Protein 7KIO (pdb70)

B-factor: mean 38.83, std 15.61, range [11.75, 96.8]

Solvent-accessible surface area: 15015 Å² total; per-residue (Å²): 2,6,69,6,0,28,16,0,2,63,4,0,30,14,0,0,37,0,1,25,8,6,49,77,64,126,43,0,102,134,79,131,33,79,28,3,2,1,2,0,0,16,10,2,0,54,48,39,0,60,121,115,38,98,25,0,9,151,37,11,80,20,75,35,63,50,85,18,79,14,106,132,44,72,152,9,71,1,167,23,12,123,73,53,129,87,0,17,58,23,0,14,114,16,28,95,49,54,111,128,0,0,92,17,1,0,129,14,6,61,101,94,21,187,70,64,31,111,59,0,73,92,34,158,30,123,14,74,57,114,41,0,0,0,7,0,1,0,4,11,24,40,155,10,7,98,124,15,18,34,125,50,107,51,84,144,34,2,39,36,24,0,4,12,0,0,0,1,0,0,0,0,8,22,53,121,74,0,49,3,9,0,0,0,0,0,12,0,0,49,51,44,49,129,169,73,123,167,20,121,29,81,19,13,5,0,0,8,31,155,70,61,75,45,72,12,164,46,75,186,129,15,46,13,0,15,4,74,145,28,162,118,119,28,121,0,6,10,19,0,8,5,1,0,1,0,0,47,33,64,1,36,0,4,29,14,49,104,60,82,5,62,14,29,14,3,0,2,0,0,0,3,0,86,6,36,54,8,0,0,4,24,20,116,101,12,101,121,224,97,71,11,53,0,60,83,29,99,127,85,5,3,110,6,0,2,0,0,8,89,48,92,134,72,8,72,67,34,27,49,124,92,75,137,191

Radius of gyration: 19.43 Å; Cα contacts (8 Å, |Δi|>4): 696; chains: 1; bounding box: 52×54×47 Å

Nearest PDB structures (foldseek):
  7kio-assembly1_A  TM=1.003E+00  e=3.354E-70  Bos taurus
  7kir-assembly1_A  TM=1.002E+00  e=4.993E-63  Bos taurus
  6wry-assembly1_A  TM=9.979E-01  e=4.051E-62  Bos taurus
  6wrr-assembly1_A  TM=9.932E-01  e=1.374E-61  Bos taurus
  6x25-assembly1_A  TM=9.928E-01  e=6.232E-61  Bos taurus

Sequence (325 aa):
MSDILQELLRVSEKAANIARACRQQETLFQLDFKTLAAVLVQEVIKENMENKFPGLGKKIFGEESNELTNDLGEKIIMRLGPTEEETVALLSKVLNGNKLASEALAKVVHQDVFFSDPALDSVEINIPQDILGIWVDPIDSTYQYIKGSADITPNQGIFPSGLQCVTVLIGVYDIQTGVPLMGVINQPFVSQDLHTRRWKGQCYWGLSYLGTNIHSLLPPSVVISTSEKETRIFRAAGAGYKSLCVILGLADIYIFSEDTTFKWDSCAAHAILRAMGGGMVDLKECLERPQLVYHVGNQWANKGGLIAYRSEKQLETFLSRLLQH

Structure (mmCIF, N/CA/C/O backbone):
data_7KIO
#
_entry.id   7KIO
#
_cell.length_a   51.447
_cell.length_b   51.447
_cell.length_c   143.118
_cell.angle_alpha   90.000
_cell.angle_beta   90.000
_cell.angle_gamma   90.000
#
_symmetry.space_group_name_H-M   'P 41'
#
loop_
_entity.id
_entity.type
_entity.pdbx_description
1 polymer 'Inositol polyphosphate 1-phosphatase'
2 non-polymer 'CALCIUM ION'
3 non-polymer 'SULFATE ION'
4 water water
#
loop_
_atom_site.group_PDB
_atom_site.id
_atom_site.type_symbol
_atom_site.label_atom_id
_atom_site.label_alt_id
_atom_site.label_comp_id
_atom_site.label_asym_id
_atom_site.label_entity_id
_atom_site.label_seq_id
_atom_site.pdbx_PDB_ins_code
_atom_site.Cartn_x
_atom_site.Cartn_y
_atom_site.Cartn_z
_atom_site.occupancy
_atom_site.B_iso_or_equiv
_atom_site.auth_seq_id
_atom_site.auth_comp_id
_atom_site.auth_asym_id
_atom_site.auth_atom_id
_atom_site.pdbx_PDB_model_num
ATOM 1 N N . MET A 1 1 ? -23.72228 3.36449 20.98855 1.000 41.50637 1 MET A N 1
ATOM 2 C CA . MET A 1 1 ? -25.02331 2.77336 21.22855 1.000 37.12875 1 MET A CA 1
ATOM 3 C C . MET A 1 1 ? -25.06056 2.04644 22.54953 1.000 33.05952 1 MET A C 1
ATOM 4 O O . MET A 1 1 ? -24.11172 2.12739 23.32588 1.000 33.30294 1 MET A O 1
ATOM 5 N N . SER A 1 2 ? -26.15855 1.32861 22.80034 1.000 36.74737 2 SER A N 1
ATOM 6 C CA . SER A 1 2 ? -26.32195 0.65988 24.08535 1.000 36.58671 2 SER A CA 1
ATOM 7 C C . SER A 1 2 ? -25.25683 -0.40808 24.30580 1.000 36.57301 2 SER A C 1
ATOM 8 O O . SER A 1 2 ? -24.78922 -0.58237 25.43380 1.000 35.79650 2 SER A O 1
ATOM 11 N N . ASP A 1 3 ? -24.83587 -1.10489 23.24397 1.000 31.18971 3 ASP A N 1
ATOM 12 C CA . ASP A 1 3 ? -23.81451 -2.14144 23.38282 1.000 31.68209 3 ASP A CA 1
ATOM 13 C C . ASP A 1 3 ? -22.46212 -1.53286 23.73260 1.000 28.74583 3 ASP A C 1
ATOM 14 O O . ASP A 1 3 ? -21.74374 -2.03236 24.61520 1.000 27.96687 3 ASP A O 1
ATOM 19 N N . ILE A 1 4 ? -22.09315 -0.45816 23.03164 1.000 26.20047 4 ILE A N 1
ATOM 20 C CA . ILE A 1 4 ? -20.87687 0.26420 23.36924 1.000 29.69013 4 ILE A CA 1
ATOM 21 C C . ILE A 1 4 ? -20.93957 0.73692 24.81022 1.000 29.15877 4 ILE A C 1
ATOM 22 O O . ILE A 1 4 ? -19.95625 0.64791 25.54998 1.000 25.97529 4 ILE A O 1
ATOM 27 N N . LEU A 1 5 ? -22.11470 1.19582 25.24037 1.000 23.85676 5 LEU A N 1
ATOM 28 C CA . LEU A 1 5 ? -22.25823 1.74694 26.57905 1.000 30.26307 5 LEU A CA 1
ATOM 29 C C . LEU A 1 5 ? -22.11954 0.66588 27.64514 1.000 29.31674 5 LEU A C 1
ATOM 30 O O . LEU A 1 5 ? -21.50025 0.90110 28.68978 1.000 25.52949 5 LEU A O 1
ATOM 35 N N . GLN A 1 6 ? -22.67724 -0.52491 27.39743 1.000 28.87257 6 GLN A N 1
ATOM 36 C CA . GLN A 1 6 ? -22.50223 -1.63673 28.33098 1.000 33.58256 6 GLN A CA 1
ATOM 37 C C . GLN A 1 6 ? -21.03468 -2.01882 28.45305 1.000 31.49568 6 GLN A C 1
ATOM 38 O O . GLN A 1 6 ? -20.54132 -2.29026 29.55955 1.000 32.21704 6 GLN A O 1
ATOM 44 N N . GLU A 1 7 ? -20.31857 -2.05546 27.32242 1.000 29.79528 7 GLU A N 1
ATOM 45 C CA . GLU A 1 7 ? -18.88538 -2.33312 27.39401 1.000 32.38022 7 GLU A CA 1
ATOM 46 C C . GLU A 1 7 ? -18.14814 -1.23683 28.16165 1.000 30.64512 7 GLU A C 1
ATOM 47 O O . GLU A 1 7 ? -17.22808 -1.52628 28.94020 1.000 28.17462 7 GLU A O 1
ATOM 53 N N . LEU A 1 8 ? -18.53903 0.02720 27.95259 1.000 24.35324 8 LEU A N 1
ATOM 54 C CA . LEU A 1 8 ? -17.93634 1.12786 28.70094 1.000 31.11055 8 LEU A CA 1
ATOM 55 C C . LEU A 1 8 ? -18.16043 0.96406 30.19790 1.000 25.79451 8 LEU A C 1
ATOM 56 O O . LEU A 1 8 ? -17.25460 1.22345 30.99448 1.000 25.14604 8 LEU A O 1
ATOM 61 N N . LEU A 1 9 ? -19.35802 0.52537 30.59559 1.000 21.79834 9 LEU A N 1
ATOM 62 C CA . LEU A 1 9 ? -19.63385 0.28208 32.00797 1.000 27.20258 9 LEU A CA 1
ATOM 63 C C . LEU A 1 9 ? -18.70180 -0.78566 32.57123 1.000 28.48089 9 LEU A C 1
ATOM 64 O O . LEU A 1 9 ? -18.07801 -0.59222 33.62718 1.000 22.99187 9 LEU A O 1
ATOM 69 N N . ARG A 1 10 ? -18.58931 -1.91920 31.86486 1.000 28.01616 10 ARG A N 1
ATOM 70 C CA . ARG A 1 10 ? -17.73537 -3.01255 32.33242 1.000 32.66007 10 ARG A CA 1
ATOM 71 C C . ARG A 1 10 ? -16.28116 -2.56737 32.47001 1.000 24.60284 10 ARG A C 1
ATOM 72 O O . ARG A 1 10 ? -15.62184 -2.83820 33.48173 1.000 28.57306 10 ARG A O 1
ATOM 80 N N . VAL A 1 11 ? -15.76168 -1.86075 31.46935 1.000 19.59099 11 VAL A N 1
ATOM 81 C CA . VAL A 1 11 ? -14.36071 -1.46691 31.55634 1.000 25.20222 11 VAL A CA 1
ATOM 82 C C . VAL A 1 11 ? -14.15655 -0.31543 32.54698 1.000 27.59230 11 VAL A C 1
ATOM 83 O O . VAL A 1 11 ? -13.05435 -0.16213 33.09541 1.000 22.83886 11 VAL A O 1
ATOM 87 N N . SER A 1 12 ? -15.19577 0.48246 32.83426 1.000 24.04219 12 SER A N 1
ATOM 88 C CA . SER A 1 12 ? -15.09378 1.42988 33.94022 1.000 23.05531 12 SER A CA 1
ATOM 89 C C . SER A 1 12 ? -14.94863 0.68764 35.25869 1.000 25.97716 12 SER A C 1
ATOM 90 O O . SER A 1 12 ? -14.20020 1.11622 36.14880 1.000 21.29986 12 SER A O 1
ATOM 93 N N . GLU A 1 13 ? -15.63486 -0.45123 35.39216 1.000 27.96931 13 GLU A N 1
ATOM 94 C CA . GLU A 1 13 ? -15.46216 -1.23459 36.61487 1.000 28.49093 13 GLU A CA 1
ATOM 95 C C . GLU A 1 13 ? -14.07898 -1.88011 36.66584 1.000 27.90833 13 GLU A C 1
ATOM 96 O O . GLU A 1 13 ? -13.49561 -2.02807 37.74536 1.000 29.62454 13 GLU A O 1
ATOM 102 N N . LYS A 1 14 ? -13.53366 -2.25348 35.51235 1.000 29.09343 14 LYS A N 1
ATOM 103 C CA . LYS A 1 14 ? -12.15445 -2.73778 35.47830 1.000 32.19574 14 LYS A CA 1
ATOM 104 C C . LYS A 1 14 ? -11.17203 -1.65728 35.93830 1.000 30.48398 14 LYS A C 1
ATOM 105 O O . LYS A 1 14 ? -10.25593 -1.92489 36.73622 1.000 28.70873 14 LYS A O 1
ATOM 111 N N . ALA A 1 15 ? -11.34880 -0.42976 35.43888 1.000 28.28981 15 ALA A N 1
ATOM 112 C CA . ALA A 1 15 ? -10.53559 0.69812 35.89244 1.000 25.54487 15 ALA A CA 1
ATOM 113 C C . ALA A 1 15 ? -10.69543 0.93677 37.39024 1.000 24.83540 15 ALA A C 1
ATOM 114 O O . ALA A 1 15 ? -9.71757 1.24661 38.08675 1.000 27.50107 15 ALA A O 1
ATOM 116 N N . ALA A 1 16 ? -11.92760 0.82180 37.90031 1.000 21.11426 16 ALA A N 1
ATOM 117 C CA . ALA A 1 16 ? -12.14825 0.94413 39.33775 1.000 25.66836 16 ALA A CA 1
ATOM 118 C C . ALA A 1 16 ? -11.39361 -0.13619 40.10947 1.000 27.70635 16 ALA A C 1
ATOM 119 O O . ALA A 1 16 ? -10.84757 0.13020 41.18789 1.000 26.06624 16 ALA A O 1
ATOM 121 N N . ASN A 1 17 ? -11.35532 -1.36314 39.57485 1.000 24.77519 17 ASN A N 1
ATOM 122 C CA . ASN A 1 17 ? -10.61619 -2.43827 40.23745 1.000 25.59707 17 ASN A CA 1
ATOM 123 C C . ASN A 1 17 ? -9.12776 -2.13784 40.27882 1.000 32.16682 17 ASN A C 1
ATOM 124 O O . ASN A 1 17 ? -8.46219 -2.40853 41.28242 1.000 29.69962 17 ASN A O 1
ATOM 129 N N . ILE A 1 18 ? -8.58209 -1.59557 39.18843 1.000 30.98363 18 ILE A N 1
ATOM 130 C CA . ILE A 1 18 ? -7.16523 -1.22770 39.18592 1.000 29.17560 18 ILE A CA 1
ATOM 131 C C . ILE A 1 18 ? -6.89383 -0.15143 40.23554 1.000 31.88030 18 ILE A C 1
ATOM 132 O O . ILE A 1 18 ? -5.93188 -0.23601 41.02191 1.000 34.85046 18 ILE A O 1
ATOM 137 N N . ALA A 1 19 ? -7.74819 0.87478 40.26793 1.000 25.65514 19 ALA A N 1
ATOM 138 C CA . ALA A 1 19 ? -7.55526 1.96818 41.21370 1.000 28.20356 19 ALA A CA 1
ATOM 139 C C . ALA A 1 19 ? -7.66124 1.48626 42.66113 1.000 34.09741 19 ALA A C 1
ATOM 140 O O . ALA A 1 19 ? -6.91904 1.95366 43.53313 1.000 33.01289 19 ALA A O 1
ATOM 142 N N . ARG A 1 20 ? -8.57220 0.54575 42.93624 1.000 32.09605 20 ARG A N 1
ATOM 143 C CA . ARG A 1 20 ? -8.68162 -0.00659 44.28510 1.000 31.79639 20 ARG A CA 1
ATOM 144 C C . ARG A 1 20 ? -7.48407 -0.88957 44.61793 1.000 35.80572 20 ARG A C 1
ATOM 145 O O . ARG A 1 20 ? -6.97881 -0.86136 45.74929 1.000 36.05922 20 ARG A O 1
ATOM 153 N N . ALA A 1 21 ? -7.01491 -1.67324 43.63759 1.000 34.65070 21 ALA A N 1
ATOM 154 C CA . ALA A 1 21 ? -5.90142 -2.58864 43.85874 1.000 40.22777 21 ALA A CA 1
ATOM 155 C C . ALA A 1 21 ? -4.64219 -1.83979 44.25016 1.000 39.37247 21 ALA A C 1
ATOM 156 O O . ALA A 1 21 ? -3.92502 -2.25384 45.16856 1.000 42.92786 21 ALA A O 1
ATOM 158 N N . CYS A 1 22 ? -4.36517 -0.72406 43.57636 1.000 36.23429 22 CYS A N 1
ATOM 159 C CA . CYS A 1 22 ? -3.17008 0.04499 43.91258 1.000 36.52020 22 CYS A CA 1
ATOM 160 C C . CYS A 1 22 ? -3.21224 0.65013 45.31326 1.000 47.64202 22 CYS A C 1
ATOM 161 O O . CYS A 1 22 ? -2.18191 1.14817 45.78084 1.000 53.79762 22 CYS A O 1
ATOM 164 N N . ARG A 1 23 ? -4.35830 0.61973 45.99909 1.000 43.94695 23 ARG A N 1
ATOM 165 C CA . ARG A 1 23 ? -4.43991 1.14101 47.35658 1.000 47.17684 23 ARG A CA 1
ATOM 166 C C . ARG A 1 23 ? -4.69158 0.08011 48.41710 1.000 51.68485 23 ARG A C 1
ATOM 167 O O . ARG A 1 23 ? -4.47213 0.35692 49.60074 1.000 57.04514 23 ARG A O 1
ATOM 175 N N . GLN A 1 24 ? -5.15342 -1.11275 48.03627 1.000 54.06207 24 GLN A N 1
ATOM 176 C CA . GLN A 1 24 ? -5.46041 -2.15389 49.00899 1.000 52.55440 24 GLN A CA 1
ATOM 177 C C . GLN A 1 24 ? -4.46762 -3.30758 49.01496 1.000 57.62903 24 GLN A C 1
ATOM 178 O O . GLN A 1 24 ? -4.52400 -4.14365 49.92530 1.000 53.87479 24 GLN A O 1
ATOM 184 N N . GLN A 1 25 ? -3.57572 -3.38962 48.03455 1.000 57.06625 25 GLN A N 1
ATOM 185 C CA . GLN A 1 25 ? -2.53068 -4.40379 48.02505 1.000 59.38447 25 GLN A CA 1
ATOM 186 C C . GLN A 1 25 ? -1.24329 -3.79364 48.55985 1.000 60.94241 25 GLN A C 1
ATOM 187 O O . GLN A 1 25 ? -0.81105 -2.73760 48.08207 1.000 54.98158 25 GLN A O 1
ATOM 193 N N . GLU A 1 26 ? -0.63909 -4.47235 49.54450 1.000 66.33585 26 GLU A N 1
ATOM 194 C CA . GLU A 1 26 ? 0.51425 -3.93815 50.26864 1.000 63.68306 26 GLU A CA 1
ATOM 195 C C . GLU A 1 26 ? 1.64101 -3.53229 49.32404 1.000 57.96980 26 GLU A C 1
ATOM 196 O O . GLU A 1 26 ? 2.15474 -2.40985 49.39851 1.000 56.12720 26 GLU A O 1
ATOM 202 N N . THR A 1 27 ? 2.01987 -4.43046 48.41094 1.000 60.21233 27 THR A N 1
ATOM 203 C CA . THR A 1 27 ? 3.14886 -4.16588 47.52136 1.000 59.96457 27 THR A CA 1
ATOM 204 C C . THR A 1 27 ? 2.89309 -2.94336 46.63995 1.000 60.06487 27 THR A C 1
ATOM 205 O O . THR A 1 27 ? 3.76538 -2.07677 46.49566 1.000 56.46507 27 THR A O 1
ATOM 209 N N . LEU A 1 28 ? 1.68914 -2.84083 46.06241 1.000 53.31949 28 LEU A N 1
ATOM 210 C CA . LEU A 1 28 ? 1.35300 -1.66333 45.26396 1.000 56.55808 28 LEU A CA 1
ATOM 211 C C . LEU A 1 28 ? 1.14106 -0.43473 46.13482 1.000 54.12074 28 LEU A C 1
ATOM 212 O O . LEU A 1 28 ? 1.46100 0.68302 45.71296 1.000 54.07827 28 LEU A O 1
ATOM 217 N N . PHE A 1 29 ? 0.58928 -0.61979 47.33820 1.000 47.91101 29 PHE A N 1
ATOM 218 C CA . PHE A 1 29 ? 0.36240 0.50554 48.23697 1.000 53.35088 29 PHE A CA 1
ATOM 219 C C . PHE A 1 29 ? 1.67029 1.14972 48.68502 1.000 57.40274 29 PHE A C 1
ATOM 220 O O . PHE A 1 29 ? 1.68645 2.34174 49.01138 1.000 56.47624 29 PHE A O 1
ATOM 228 N N . GLN A 1 30 ? 2.77027 0.38839 48.71225 1.000 56.94002 30 GLN A N 1
ATOM 229 C CA . GLN A 1 30 ? 4.06581 0.98539 49.03798 1.000 60.01709 30 GLN A CA 1
ATOM 230 C C . GLN A 1 30 ? 4.47889 2.01663 47.99184 1.000 63.40515 30 GLN A C 1
ATOM 231 O O . GLN A 1 30 ? 4.91704 3.12253 48.33319 1.000 67.90758 30 GLN A O 1
ATOM 237 N N . LEU A 1 31 ? 4.35022 1.66654 46.71218 1.000 56.89119 31 LEU A N 1
ATOM 238 C CA . LEU A 1 31 ? 4.79612 2.51058 45.60419 1.000 57.14245 31 LEU A CA 1
ATOM 239 C C . LEU A 1 31 ? 4.07134 3.85710 45.54945 1.000 53.92193 31 LEU A C 1
ATOM 240 O O . LEU A 1 31 ? 2.91370 3.96812 45.95438 1.000 59.75104 31 LEU A O 1
ATOM 245 N N . ASP A 1 48 ? 7.32158 7.66025 39.07133 1.000 45.73089 48 ASP A N 1
ATOM 246 C CA . ASP A 1 48 ? 6.08686 8.35925 39.41920 1.000 50.89950 48 ASP A CA 1
ATOM 247 C C . ASP A 1 48 ? 4.88837 7.42127 39.32452 1.000 48.77271 48 ASP A C 1
ATOM 248 O O . ASP A 1 48 ? 4.45748 7.06180 38.23022 1.000 52.16564 48 ASP A O 1
ATOM 253 N N . PHE A 1 49 ? 4.33820 7.04041 40.47838 1.000 48.27347 49 PHE A N 1
ATOM 254 C CA . PHE A 1 49 ? 3.34546 5.97428 40.49951 1.000 46.57496 49 PHE A CA 1
ATOM 255 C C . PHE A 1 49 ? 1.94949 6.44397 40.11062 1.000 49.35684 49 PHE A C 1
ATOM 256 O O . PHE A 1 49 ? 1.19438 5.66732 39.50777 1.000 45.50257 49 PHE A O 1
ATOM 264 N N . LYS A 1 50 ? 1.57352 7.68227 40.45484 1.000 47.69309 50 LYS A N 1
ATOM 265 C CA . LYS A 1 50 ? 0.25797 8.17115 40.05218 1.000 43.77491 50 LYS A CA 1
ATOM 266 C C . LYS A 1 50 ? 0.15778 8.25524 38.53200 1.000 43.31127 50 LYS A C 1
ATOM 267 O O . LYS A 1 50 ? -0.86173 7.87158 37.94257 1.000 40.50065 50 LYS A O 1
ATOM 273 N N . THR A 1 51 ? 1.22997 8.70212 37.87622 1.000 47.24639 51 THR A N 1
ATOM 274 C CA . THR A 1 51 ? 1.22194 8.80156 36.42419 1.000 42.36755 51 THR A CA 1
ATOM 275 C C . THR A 1 51 ? 1.18266 7.42174 35.79393 1.000 41.73958 51 THR A C 1
ATOM 276 O O . THR A 1 51 ? 0.47728 7.20935 34.80060 1.000 38.29308 51 THR A O 1
ATOM 280 N N . LEU A 1 52 ? 1.90550 6.46301 36.38016 1.000 41.30141 52 LEU A N 1
ATOM 281 C CA . LEU A 1 52 ? 1.85307 5.09546 35.87871 1.000 40.89916 52 LEU A CA 1
ATOM 282 C C . LEU A 1 52 ? 0.43957 4.53697 35.97573 1.000 38.93244 52 LEU A C 1
ATOM 283 O O . LEU A 1 52 ? -0.07518 3.96767 35.00914 1.000 35.94940 52 LEU A O 1
ATOM 288 N N . ALA A 1 53 ? -0.20903 4.70608 37.13472 1.000 36.73297 53 ALA A N 1
ATOM 289 C CA . ALA A 1 53 ? -1.55502 4.16700 37.31740 1.000 34.43921 53 ALA A CA 1
ATOM 290 C C . ALA A 1 53 ? -2.55067 4.81742 36.36195 1.000 35.46100 53 ALA A C 1
ATOM 291 O O . ALA A 1 53 ? -3.42347 4.13937 35.80438 1.000 28.66070 53 ALA A O 1
ATOM 293 N N . ALA A 1 54 ? -2.42928 6.13105 36.15332 1.000 34.91451 54 ALA A N 1
ATOM 294 C CA . ALA A 1 54 ? -3.34606 6.82698 35.25829 1.000 27.96919 54 ALA A CA 1
ATOM 295 C C . ALA A 1 54 ? -3.15049 6.37848 33.80957 1.000 32.09417 54 ALA A C 1
ATOM 296 O O . ALA A 1 54 ? -4.12419 6.04379 33.11388 1.000 27.54780 54 ALA A O 1
ATOM 298 N N . VAL A 1 55 ? -1.89594 6.37745 33.33483 1.000 30.44631 55 VAL A N 1
ATOM 299 C CA . VAL A 1 55 ? -1.59494 5.91871 31.97931 1.000 29.36412 55 VAL A CA 1
ATOM 300 C C . VAL A 1 55 ? -2.05673 4.48018 31.79248 1.000 29.07142 55 VAL A C 1
ATOM 301 O O . VAL A 1 55 ? -2.61167 4.11644 30.74529 1.000 30.18555 55 VAL A O 1
ATOM 305 N N . LEU A 1 56 ? -1.86289 3.65052 32.81868 1.000 28.44728 56 LEU A N 1
ATOM 306 C CA . LEU A 1 56 ? -2.26405 2.25240 32.75591 1.000 31.74091 56 LEU A CA 1
ATOM 307 C C . LEU A 1 56 ? -3.76572 2.12617 32.57992 1.000 28.64088 56 LEU A C 1
ATOM 308 O O . LEU A 1 56 ? -4.23248 1.41414 31.68620 1.000 27.63900 56 LEU A O 1
ATOM 313 N N . VAL A 1 57 ? -4.53474 2.81811 33.43272 1.000 32.20773 57 VAL A N 1
ATOM 314 C CA . VAL A 1 57 ? -5.99782 2.75102 33.38909 1.000 30.18133 57 VAL A CA 1
ATOM 315 C C . VAL A 1 57 ? -6.51713 3.21460 32.03209 1.000 26.00667 57 VAL A C 1
ATOM 316 O O . VAL A 1 57 ? -7.39847 2.57924 31.42822 1.000 26.88451 57 VAL A O 1
ATOM 320 N N . GLN A 1 58 ? -5.97508 4.33219 31.53294 1.000 23.36398 58 GLN A N 1
ATOM 321 C CA . GLN A 1 58 ? -6.43022 4.85857 30.25048 1.000 25.67832 58 GLN A CA 1
ATOM 322 C C . GLN A 1 58 ? -6.13970 3.88062 29.12296 1.000 26.68407 58 GLN A C 1
ATOM 323 O O . GLN A 1 58 ? -7.01201 3.61333 28.28331 1.000 25.38918 58 GLN A O 1
ATOM 329 N N . GLU A 1 59 ? -4.92863 3.31019 29.10498 1.000 28.28962 59 GLU A N 1
ATOM 330 C CA . GLU A 1 59 ? -4.58607 2.33717 28.07161 1.000 31.69863 59 GLU A CA 1
ATOM 331 C C . GLU A 1 59 ? -5.42969 1.06814 28.18078 1.000 29.19349 59 GLU A C 1
ATOM 332 O O . GLU A 1 59 ? -5.76755 0.45804 27.15925 1.000 28.86830 59 GLU A O 1
ATOM 338 N N . VAL A 1 60 ? -5.78614 0.65855 29.39625 1.000 23.47896 60 VAL A N 1
ATOM 339 C CA . VAL A 1 60 ? -6.65907 -0.50566 29.55615 1.000 30.65026 60 VAL A CA 1
ATOM 340 C C . VAL A 1 60 ? -8.01670 -0.23724 28.91354 1.000 31.31899 60 VAL A C 1
ATOM 341 O O . VAL A 1 60 ? -8.56048 -1.08018 28.18522 1.000 30.56653 60 VAL A O 1
ATOM 345 N N . ILE A 1 61 ? -8.57545 0.95245 29.16036 1.000 30.87987 61 ILE A N 1
ATOM 346 C CA . ILE A 1 61 ? -9.86232 1.30389 28.55428 1.000 30.32387 61 ILE A CA 1
ATOM 347 C C . ILE A 1 61 ? -9.75327 1.29113 27.03306 1.000 31.09217 61 ILE A C 1
ATOM 348 O O . ILE A 1 61 ? -10.58697 0.69663 26.33140 1.000 28.95955 61 ILE A O 1
ATOM 353 N N . LYS A 1 62 ? -8.70180 1.92387 26.50616 1.000 27.71361 62 LYS A N 1
ATOM 354 C CA . LYS A 1 62 ? -8.55087 2.03049 25.05929 1.000 32.55941 62 LYS A CA 1
ATOM 355 C C . LYS A 1 62 ? -8.42553 0.65732 24.40859 1.000 36.01173 62 LYS A C 1
ATOM 356 O O . LYS A 1 62 ? -9.08557 0.36980 23.39895 1.000 29.05818 62 LYS A O 1
ATOM 362 N N . GLU A 1 63 ? -7.58219 -0.20812 24.97715 1.000 32.69926 63 GLU A N 1
ATOM 363 C CA . GLU A 1 63 ? -7.34939 -1.50935 24.36508 1.000 30.08510 63 GLU A CA 1
ATOM 364 C C . GLU A 1 63 ? -8.57784 -2.40169 24.47360 1.000 31.64395 63 GLU A C 1
ATOM 365 O O . GLU A 1 63 ? -8.91461 -3.10812 23.51765 1.000 34.71591 63 GLU A O 1
ATOM 371 N N . ASN A 1 64 ? -9.27166 -2.38121 25.61722 1.000 31.88555 64 ASN A N 1
ATOM 372 C CA . ASN A 1 64 ? -10.48843 -3.17946 25.73270 1.000 36.71050 64 ASN A CA 1
ATOM 373 C C . ASN A 1 64 ? -11.53087 -2.74154 24.71219 1.000 36.36052 64 ASN A C 1
ATOM 374 O O . ASN A 1 64 ? -12.17640 -3.58490 24.07216 1.000 33.62861 64 ASN A O 1
ATOM 379 N N . MET A 1 65 ? -11.68716 -1.42444 24.51917 1.000 34.80788 65 MET A N 1
ATOM 380 C CA . MET A 1 65 ? -12.70527 -0.95257 23.58567 1.000 36.15584 65 MET A CA 1
ATOM 381 C C . MET A 1 65 ? -12.32519 -1.26307 22.13806 1.000 38.99486 65 MET A C 1
ATOM 382 O O . MET A 1 65 ? -13.18305 -1.66858 21.34609 1.000 38.33164 65 MET A O 1
ATOM 387 N N . GLU A 1 66 ? -11.04699 -1.09267 21.77327 1.000 39.29791 66 GLU A N 1
ATOM 388 C CA . GLU A 1 66 ? -10.60877 -1.45550 20.42458 1.000 36.72119 66 GLU A CA 1
ATOM 389 C C . GLU A 1 66 ? -10.76984 -2.94884 20.17483 1.000 38.29200 66 GLU A C 1
ATOM 390 O O . GLU A 1 66 ? -11.16644 -3.36213 19.07844 1.000 41.52442 66 GLU A O 1
ATOM 396 N N . ASN A 1 67 ? -10.48529 -3.77628 21.18176 1.000 36.33989 67 ASN A N 1
ATOM 397 C CA . ASN A 1 67 ? -10.63594 -5.21280 20.99756 1.000 37.85925 67 ASN A CA 1
ATOM 398 C C . ASN A 1 67 ? -12.09898 -5.62051 20.87232 1.000 42.87198 67 ASN A C 1
ATOM 399 O O . ASN A 1 67 ? -12.40993 -6.58764 20.16584 1.000 46.42223 67 ASN A O 1
ATOM 404 N N . LYS A 1 68 ? -13.01311 -4.91247 21.53578 1.000 38.90696 68 LYS A N 1
ATOM 405 C CA . LYS A 1 68 ? -14.41666 -5.28901 21.40282 1.000 37.62578 68 LYS A CA 1
ATOM 406 C C . LYS A 1 68 ? -15.08586 -4.66046 20.18506 1.000 40.17959 68 LYS A C 1
ATOM 407 O O . LYS A 1 68 ? -15.96893 -5.28025 19.58219 1.000 38.85087 68 LYS A O 1
ATOM 413 N N . PHE A 1 69 ? -14.67434 -3.45642 19.79399 1.000 41.73901 69 PHE A N 1
ATOM 414 C CA . PHE A 1 69 ? -15.25858 -2.74026 18.66196 1.000 34.70422 69 PHE A CA 1
ATOM 415 C C . PHE A 1 69 ? -14.11613 -2.23925 17.79359 1.000 38.66077 69 PHE A C 1
ATOM 416 O O . PHE A 1 69 ? -13.67200 -1.09352 17.94039 1.000 39.84978 69 PHE A O 1
ATOM 424 N N . PRO A 1 70 ? -13.62192 -3.06546 16.87216 1.000 42.15300 70 PRO A N 1
ATOM 425 C CA . PRO A 1 70 ? -12.44546 -2.67764 16.08190 1.000 36.69947 70 PRO A CA 1
ATOM 426 C C . PRO A 1 70 ? -12.65353 -1.35699 15.35207 1.000 40.60969 70 PRO A C 1
ATOM 427 O O . PRO A 1 70 ? -13.74928 -1.05352 14.87500 1.000 39.26892 70 PRO A O 1
ATOM 431 N N . GLY A 1 71 ? -11.58387 -0.55971 15.28994 1.000 35.63782 71 GLY A N 1
ATOM 432 C CA . GLY A 1 71 ? -11.64620 0.77888 14.74765 1.000 38.35810 71 GLY A CA 1
ATOM 433 C C . GLY A 1 71 ? -11.98531 1.85856 15.75661 1.000 42.73791 71 GLY A C 1
ATOM 434 O O . GLY A 1 71 ? -11.85398 3.04800 15.43764 1.000 43.19323 71 GLY A O 1
ATOM 435 N N . LEU A 1 72 ? -12.41561 1.48331 16.96208 1.000 39.16425 72 LEU A N 1
ATOM 436 C CA . LEU A 1 72 ? -12.77422 2.46110 17.98360 1.000 39.68393 72 LEU A CA 1
ATOM 437 C C . LEU A 1 72 ? -11.55394 3.00873 18.71203 1.000 39.86899 72 LEU A C 1
ATOM 438 O O . LEU A 1 72 ? -11.58199 4.15704 19.17285 1.000 37.15674 72 LEU A O 1
ATOM 443 N N . GLY A 1 73 ? -10.48233 2.21047 18.81545 1.000 43.04172 73 GLY A N 1
ATOM 444 C CA . GLY A 1 73 ? -9.31479 2.61893 19.58259 1.000 35.60672 73 GLY A CA 1
ATOM 445 C C . GLY A 1 73 ? -8.68696 3.90998 19.09865 1.000 40.57916 73 GLY A C 1
ATOM 446 O O . GLY A 1 73 ? -8.12247 4.66669 19.89471 1.000 41.70358 73 GLY A O 1
ATOM 447 N N . LYS A 1 74 ? -8.78310 4.19029 17.79869 1.000 37.59303 74 LYS A N 1
ATOM 448 C CA . LYS A 1 74 ? -8.22104 5.42829 17.27443 1.000 40.23590 74 LYS A CA 1
ATOM 449 C C . LYS A 1 74 ? -9.06292 6.64432 17.64190 1.000 35.18463 74 LYS A C 1
ATOM 450 O O . LYS A 1 74 ? -8.57812 7.77566 17.54208 1.000 34.20574 74 LYS A O 1
ATOM 456 N N . LYS A 1 75 ? -10.30554 6.44182 18.06685 1.000 35.38695 75 LYS A N 1
ATOM 457 C CA . LYS A 1 75 ? -11.18435 7.53764 18.44943 1.000 38.61164 75 LYS A CA 1
ATOM 458 C C . LYS A 1 75 ? -11.22458 7.76832 19.95981 1.000 30.25104 75 LYS A C 1
ATOM 459 O O . LYS A 1 75 ? -12.06678 8.53468 20.43604 1.000 25.37421 75 LYS A O 1
ATOM 465 N N . ILE A 1 76 ? -10.34107 7.13571 20.72266 1.000 32.33437 76 ILE A N 1
ATOM 466 C CA . ILE A 1 76 ? -10.34664 7.25799 22.17643 1.000 30.70174 76 ILE A CA 1
ATOM 467 C C . ILE A 1 76 ? -9.22883 8.21002 22.57957 1.000 27.70657 76 ILE A C 1
ATOM 468 O O . ILE A 1 76 ? -8.04368 7.86751 22.50270 1.000 28.27760 76 ILE A O 1
ATOM 473 N N . PHE A 1 77 ? -9.61490 9.40480 23.01626 1.000 26.12499 77 PHE A N 1
ATOM 474 C CA . PHE A 1 77 ? -8.70638 10.45662 23.44902 1.000 30.79574 77 PHE A CA 1
ATOM 475 C C . PHE A 1 77 ? -8.72639 10.55113 24.96676 1.000 29.60712 77 PHE A C 1
ATOM 476 O O . PHE A 1 77 ? -9.68351 10.12362 25.62222 1.000 25.89130 77 PHE A O 1
ATOM 484 N N . GLY A 1 78 ? -7.66851 11.13547 25.52953 1.000 30.63389 78 GLY A N 1
ATOM 485 C CA . GLY A 1 78 ? -7.59265 11.14622 26.97981 1.000 31.12364 78 GLY A CA 1
ATOM 486 C C . GLY A 1 78 ? -6.65314 12.19230 27.52998 1.000 33.91065 78 GLY A C 1
ATOM 487 O O . GLY A 1 78 ? -5.90322 12.84514 26.79963 1.000 34.37179 78 GLY A O 1
ATOM 488 N N . GLU A 1 79 ? -6.70504 12.32704 28.86039 1.000 32.08071 79 GLU A N 1
ATOM 489 C CA . GLU A 1 79 ? -5.83543 13.26856 29.55674 1.000 32.93267 79 GLU A CA 1
ATOM 490 C C . GLU A 1 79 ? -4.37191 12.84750 29.47526 1.000 31.73761 79 GLU A C 1
ATOM 491 O O . GLU A 1 79 ? -3.48191 13.69873 29.36546 1.000 31.43768 79 GLU A O 1
ATOM 497 N N . GLU A 1 80 ? -4.10269 11.54745 29.52714 1.000 30.57473 80 GLU A N 1
ATOM 498 C CA . GLU A 1 80 ? -2.74532 11.03158 29.61317 1.000 30.72297 80 GLU A CA 1
ATOM 499 C C . GLU A 1 80 ? -2.22588 10.60530 28.25010 1.000 33.09058 80 GLU A C 1
ATOM 500 O O . GLU A 1 80 ? -2.98507 10.24637 27.34676 1.000 36.73792 80 GLU A O 1
ATOM 506 N N . SER A 1 81 ? -0.90357 10.62541 28.12793 1.000 35.62787 81 SER A N 1
ATOM 507 C CA . SER A 1 81 ? -0.21088 10.05123 26.98744 1.000 37.41038 81 SER A CA 1
ATOM 508 C C . SER A 1 81 ? -0.16006 8.53308 27.12596 1.000 35.64062 81 SER A C 1
ATOM 509 O O . SER A 1 81 ? -0.57433 7.96231 28.13740 1.000 38.57791 81 SER A O 1
ATOM 512 N N . ASN A 1 82 ? 0.36528 7.86481 26.09969 1.000 35.28007 82 ASN A N 1
ATOM 513 C CA . ASN A 1 82 ? 0.65470 6.44097 26.18354 1.000 37.31375 82 ASN A CA 1
ATOM 514 C C . ASN A 1 82 ? 2.13940 6.15430 26.38456 1.000 37.54537 82 ASN A C 1
ATOM 515 O O . ASN A 1 82 ? 2.53753 4.98461 26.38819 1.000 37.27938 82 ASN A O 1
ATOM 520 N N . GLU A 1 83 ? 2.96331 7.18640 26.54795 1.000 44.16413 83 GLU A N 1
ATOM 521 C CA . GLU A 1 83 ? 4.38319 7.03558 26.82689 1.000 39.23478 83 GLU A CA 1
ATOM 522 C C . GLU A 1 83 ? 4.65791 7.37163 28.28464 1.000 46.59184 83 GLU A C 1
ATOM 523 O O . GLU A 1 83 ? 3.97448 8.20187 28.89110 1.000 50.84910 83 GLU A O 1
ATOM 529 N N . LEU A 1 84 ? 5.66380 6.70621 28.84048 1.000 49.43172 84 LEU A N 1
ATOM 530 C C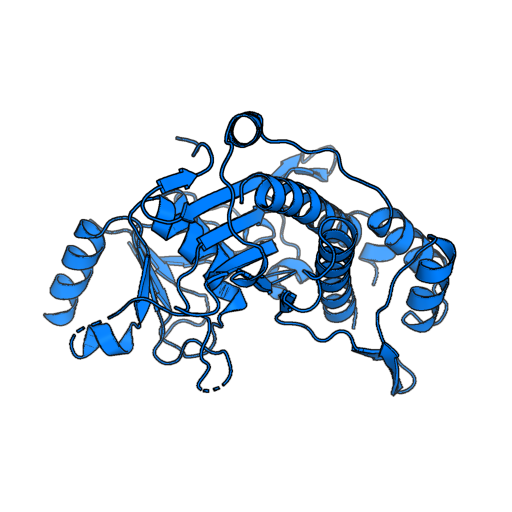A . LEU A 1 84 ? 6.15599 6.98570 30.17814 1.000 44.87544 84 LEU A CA 1
ATOM 531 C C . LEU A 1 84 ? 7.66820 7.14471 30.11784 1.000 49.78230 84 LEU A C 1
ATOM 532 O O . LEU A 1 84 ? 8.32544 6.66361 29.19499 1.000 44.85865 84 LEU A O 1
ATOM 537 N N . THR A 1 85 ? 8.22120 7.82967 31.10909 1.000 46.15068 85 THR A N 1
ATOM 538 C CA . THR A 1 85 ? 9.66345 7.94124 31.26811 1.000 41.13514 85 THR A CA 1
ATOM 539 C C . THR A 1 85 ? 10.04004 7.22618 32.55447 1.000 34.65835 85 THR A C 1
ATOM 540 O O . THR A 1 85 ? 9.57895 7.61222 33.63065 1.000 40.76568 85 THR A O 1
ATOM 544 N N . ASN A 1 86 ? 10.85202 6.17664 32.44724 1.000 35.64985 86 ASN A N 1
ATOM 545 C CA . ASN A 1 86 ? 11.25532 5.43412 33.63668 1.000 43.62207 86 ASN A CA 1
ATOM 546 C C . ASN A 1 86 ? 12.38592 6.17846 34.35438 1.000 36.20970 86 ASN A C 1
ATOM 547 O O . ASN A 1 86 ? 12.70157 7.33185 34.04505 1.000 34.29788 86 ASN A O 1
ATOM 552 N N . ASP A 1 87 ? 13.00932 5.51527 35.33113 1.000 39.03130 87 ASP A N 1
ATOM 553 C CA . ASP A 1 87 ? 14.06337 6.15899 36.11123 1.000 43.80248 87 ASP A CA 1
ATOM 554 C C . ASP A 1 87 ? 15.29923 6.45379 35.27197 1.000 43.78846 87 ASP A C 1
ATOM 555 O O . ASP A 1 87 ? 15.99297 7.44535 35.52419 1.000 41.59111 87 ASP A O 1
ATOM 560 N N . LEU A 1 88 ? 15.59541 5.60760 34.28417 1.000 40.55303 88 LEU A N 1
ATOM 561 C CA . LEU A 1 88 ? 16.78311 5.78159 33.46376 1.000 34.04964 88 LEU A CA 1
ATOM 562 C C . LEU A 1 88 ? 16.60967 6.83780 32.38735 1.000 34.48735 88 LEU A C 1
ATOM 563 O O . LEU A 1 88 ? 17.59119 7.17395 31.71897 1.000 31.95800 88 LEU A O 1
ATOM 568 N N . GLY A 1 89 ? 15.40182 7.36776 32.20382 1.000 34.80939 89 GLY A N 1
ATOM 569 C CA . GLY A 1 89 ? 15.13003 8.27481 31.11045 1.000 32.97962 89 GLY A CA 1
ATOM 570 C C . GLY A 1 89 ? 14.63460 7.61905 29.83585 1.000 33.62313 89 GLY A C 1
ATOM 571 O O . GLY A 1 89 ? 14.40830 8.32790 28.84339 1.000 34.21688 89 GLY A O 1
ATOM 572 N N . GLU A 1 90 ? 14.47068 6.29552 29.81827 1.000 33.05388 90 GLU A N 1
ATOM 573 C CA . GLU A 1 90 ? 13.92881 5.63276 28.63790 1.000 37.13943 90 GLU A CA 1
ATOM 574 C C . GLU A 1 90 ? 12.45294 5.96692 28.49649 1.000 42.22185 90 GLU A C 1
ATOM 575 O O . GLU A 1 90 ? 11.70309 5.92764 29.47599 1.000 42.98113 90 GLU A O 1
ATOM 581 N N . LYS A 1 91 ? 12.03009 6.29466 27.28024 1.000 45.27140 91 LYS A N 1
ATOM 582 C CA . LYS A 1 91 ? 10.61547 6.48951 27.00269 1.000 44.95042 91 LYS A CA 1
ATOM 583 C C . LYS A 1 91 ? 10.02499 5.15813 26.55663 1.000 45.81816 91 LYS A C 1
ATOM 584 O O . LYS A 1 91 ? 10.52489 4.52960 25.61846 1.000 46.09592 91 LYS A O 1
ATOM 590 N N . ILE A 1 92 ? 8.98375 4.72282 27.25857 1.000 48.42221 92 ILE A N 1
ATOM 591 C CA . ILE A 1 92 ? 8.36680 3.41372 27.09003 1.000 46.69809 92 ILE A CA 1
ATOM 592 C C . ILE A 1 92 ? 6.95384 3.63281 26.57678 1.000 45.14329 92 ILE A C 1
ATOM 593 O O . ILE A 1 92 ? 6.16313 4.34202 27.21533 1.000 43.57808 92 ILE A O 1
ATOM 598 N N . ILE A 1 93 ? 6.63965 3.03190 25.42941 1.000 44.09044 93 ILE A N 1
ATOM 599 C CA . ILE A 1 93 ? 5.27238 3.02219 24.92182 1.000 42.67990 93 ILE A CA 1
ATOM 600 C C . ILE A 1 93 ? 4.47464 1.98258 25.69648 1.000 40.50752 93 ILE A C 1
ATOM 601 O O . ILE A 1 93 ? 4.91288 0.83838 25.86234 1.000 45.04081 93 ILE A O 1
ATOM 606 N N . MET A 1 94 ? 3.30207 2.37966 26.18050 1.000 42.81562 94 MET A N 1
ATOM 607 C CA . MET A 1 94 ? 2.48678 1.52381 27.04253 1.000 43.79892 94 MET A CA 1
ATOM 608 C C . MET A 1 94 ? 1.52985 0.71757 26.17715 1.000 46.91408 94 MET A C 1
ATOM 609 O O . MET A 1 94 ? 0.41220 1.14155 25.88766 1.000 45.79476 94 MET A O 1
ATOM 614 N N . ARG A 1 95 ? 1.98239 -0.45751 25.75122 1.000 45.22087 95 ARG A N 1
ATOM 615 C CA . ARG A 1 95 ? 1.14467 -1.43393 25.07233 1.000 42.46484 95 ARG A CA 1
ATOM 616 C C . ARG A 1 95 ? 1.11351 -2.69588 25.91641 1.000 41.22851 95 ARG A C 1
ATOM 617 O O . ARG A 1 95 ? 2.16523 -3.19806 26.32234 1.000 50.32196 95 ARG A O 1
ATOM 625 N N . LEU A 1 96 ? -0.08263 -3.19550 26.19445 1.000 44.45260 96 LEU A N 1
ATOM 626 C CA . LEU A 1 96 ? -0.25167 -4.30479 27.12037 1.000 47.88887 96 LEU A CA 1
ATOM 627 C C . LEU A 1 96 ? -0.46583 -5.61470 26.37346 1.000 51.31096 96 LEU A C 1
ATOM 628 O O . LEU A 1 96 ? -0.72041 -5.64467 25.16705 1.000 47.28539 96 LEU A O 1
ATOM 633 N N . GLY A 1 97 ? -0.35408 -6.71082 27.12123 1.000 55.69356 97 GLY A N 1
ATOM 634 C CA . GLY A 1 97 ? -0.72234 -8.01784 26.63357 1.000 57.13701 97 GLY A CA 1
ATOM 635 C C . GLY A 1 97 ? 0.10508 -8.50156 25.45773 1.000 63.71724 97 GLY A C 1
ATOM 636 O O . GLY A 1 97 ? 1.25659 -8.09513 25.27430 1.000 64.41754 97 GLY A O 1
ATOM 637 N N . PRO A 1 98 ? -0.46766 -9.39493 24.62834 1.000 65.28280 98 PRO A N 1
ATOM 638 C CA . PRO A 1 98 ? -1.80711 -9.99351 24.73943 1.000 60.23832 98 PRO A CA 1
ATOM 639 C C . PRO A 1 98 ? -1.92564 -10.95065 25.92229 1.000 56.66997 98 PRO A C 1
ATOM 640 O O . PRO A 1 98 ? -3.02201 -11.20699 26.42588 1.000 57.41195 98 PRO A O 1
ATOM 644 N N . THR A 1 99 ? -0.78288 -11.45727 26.36397 1.000 55.62847 99 THR A N 1
ATOM 645 C CA . THR A 1 99 ? -0.69768 -12.31515 27.53425 1.000 59.07575 99 THR A CA 1
ATOM 646 C C . THR A 1 99 ? -0.24313 -11.50700 28.74354 1.000 54.62650 99 THR A C 1
ATOM 647 O O . THR A 1 99 ? 0.35577 -10.43563 28.61724 1.000 54.40428 99 THR A O 1
ATOM 651 N N . GLU A 1 100 ? -0.53404 -12.04613 29.93035 1.000 59.31352 100 GLU A N 1
ATOM 652 C CA . GLU A 1 100 ? -0.15239 -11.37677 31.17213 1.000 51.27038 100 GLU A CA 1
ATOM 653 C C . GLU A 1 100 ? 1.36191 -11.21737 31.29075 1.000 54.81800 100 GLU A C 1
ATOM 654 O O . GLU A 1 100 ? 1.83781 -10.23700 31.86962 1.000 53.98008 100 GLU A O 1
ATOM 660 N N . GLU A 1 101 ? 2.12911 -12.15814 30.73033 1.000 57.92255 101 GLU A N 1
ATOM 661 C CA . GLU A 1 101 ? 3.58199 -12.15974 30.88875 1.000 57.74594 101 GLU A CA 1
ATOM 662 C C . GLU A 1 101 ? 4.23905 -10.97194 30.19405 1.000 56.43101 101 GLU A C 1
ATOM 663 O O . GLU A 1 101 ? 5.18791 -10.37701 30.72762 1.000 58.01247 101 GLU A O 1
ATOM 669 N N . GLU A 1 102 ? 3.75148 -10.61169 29.00520 1.000 55.12057 102 GLU A N 1
ATOM 670 C CA . GLU A 1 102 ? 4.29520 -9.43956 28.33480 1.000 55.70838 102 GLU A CA 1
ATOM 671 C C . GLU A 1 102 ? 3.96818 -8.15763 29.09350 1.000 56.79390 102 GLU A C 1
ATOM 672 O O . GLU A 1 102 ? 4.78942 -7.22746 29.12350 1.000 53.99464 102 GLU A O 1
ATOM 678 N N . THR A 1 103 ? 2.79407 -8.10009 29.73380 1.000 52.46420 103 THR A N 1
ATOM 679 C CA . THR A 1 103 ? 2.46584 -6.95219 30.57477 1.000 53.14748 103 THR A CA 1
ATOM 680 C C . THR A 1 103 ? 3.37588 -6.88969 31.79872 1.000 49.91569 103 THR A C 1
ATOM 681 O O . THR A 1 103 ? 3.83054 -5.80364 32.18191 1.000 48.53691 103 THR A O 1
ATOM 685 N N . VAL A 1 104 ? 3.65666 -8.04235 32.42008 1.000 49.55988 104 VAL A N 1
ATOM 686 C CA . VAL A 1 104 ? 4.63621 -8.08272 33.50610 1.000 51.94566 104 VAL A CA 1
ATOM 687 C C . VAL A 1 104 ? 5.97893 -7.53991 33.03194 1.000 51.41676 104 VAL A C 1
ATOM 688 O O . VAL A 1 104 ? 6.62691 -6.75499 33.73065 1.000 52.25452 104 VAL A O 1
ATOM 692 N N . ALA A 1 105 ? 6.41050 -7.94182 31.83425 1.000 53.80002 105 ALA A N 1
ATOM 693 C CA . ALA A 1 105 ? 7.70549 -7.50117 31.31445 1.000 50.93303 105 ALA A CA 1
ATOM 694 C C . ALA A 1 105 ? 7.73954 -5.98929 31.10169 1.000 54.93961 105 ALA A C 1
ATOM 695 O O . ALA A 1 105 ? 8.70311 -5.31349 31.49683 1.000 59.23110 105 ALA A O 1
ATOM 697 N N . LEU A 1 106 ? 6.68798 -5.44129 30.47967 1.000 50.95545 106 LEU A N 1
ATOM 698 C CA . LEU A 1 106 ? 6.58304 -3.99137 30.29951 1.000 48.46821 106 LEU A CA 1
ATOM 699 C C . LEU A 1 106 ? 6.61405 -3.25586 31.64415 1.000 48.25256 106 LEU A C 1
ATOM 700 O O . LEU A 1 106 ? 7.38844 -2.30263 31.83889 1.000 41.91756 106 LEU A O 1
ATOM 705 N N . LEU A 1 107 ? 5.79850 -3.71011 32.60076 1.000 43.41910 107 LEU A N 1
ATOM 706 C CA . LEU A 1 107 ? 5.71065 -3.02066 33.88280 1.000 45.62361 107 LEU A CA 1
ATOM 707 C C . LEU A 1 107 ? 7.02580 -3.09163 34.64495 1.000 47.89850 107 LEU A C 1
ATOM 708 O O . LEU A 1 107 ? 7.43636 -2.10921 35.27236 1.000 47.03245 107 LEU A O 1
ATOM 713 N N . SER A 1 108 ? 7.70570 -4.23981 34.59731 1.000 51.55816 108 SER A N 1
ATOM 714 C CA . SER A 1 108 ? 9.00008 -4.35102 35.25648 1.000 52.91606 108 SER A CA 1
ATOM 715 C C . SER A 1 108 ? 10.03505 -3.47474 34.57538 1.000 50.63859 108 SER A C 1
ATOM 716 O O . SER A 1 108 ? 10.96223 -2.98953 35.23323 1.000 47.90910 108 SER A O 1
ATOM 719 N N . LYS A 1 109 ? 9.88521 -3.24426 33.26832 1.000 51.36362 109 LYS A N 1
ATOM 720 C CA . LYS A 1 109 ? 10.73674 -2.25669 32.61479 1.000 51.73566 109 LYS A CA 1
ATOM 721 C C . LYS A 1 109 ? 10.44380 -0.84494 33.11559 1.000 51.36355 109 LYS A C 1
ATOM 722 O O . LYS A 1 109 ? 11.33050 0.01629 33.09349 1.000 49.05912 109 LYS A O 1
ATOM 728 N N . VAL A 1 110 ? 9.22244 -0.58634 33.57938 1.000 49.06112 110 VAL A N 1
ATOM 729 C CA . VAL A 1 110 ? 8.93835 0.73405 34.14222 1.000 51.67206 110 VAL A CA 1
ATOM 730 C C . VAL A 1 110 ? 9.27435 0.82795 35.63804 1.000 51.02793 110 VAL A C 1
ATOM 731 O O . VAL A 1 110 ? 9.58562 1.91832 36.13316 1.000 50.49968 110 VAL A O 1
ATOM 735 N N . LEU A 1 111 ? 9.26761 -0.29286 36.36675 1.000 53.54986 111 LEU A N 1
ATOM 736 C CA . LEU A 1 111 ? 9.32503 -0.28226 37.82647 1.000 50.21898 111 LEU A CA 1
ATOM 737 C C . LEU A 1 111 ? 10.68035 -0.71246 38.39274 1.000 56.14399 111 LEU A C 1
ATOM 738 O O . LEU A 1 111 ? 10.75957 -1.07186 39.57432 1.000 51.17164 111 LEU A O 1
ATOM 743 N N . ASN A 1 112 ? 11.74502 -0.67639 37.58281 1.000 56.66540 112 ASN A N 1
ATOM 744 C CA . ASN A 1 112 ? 13.09291 -1.09630 37.99909 1.000 64.03641 112 ASN A CA 1
ATOM 745 C C . ASN A 1 112 ? 13.11423 -2.55296 38.47210 1.000 64.41635 112 ASN A C 1
ATOM 746 O O . ASN A 1 112 ? 13.61974 -2.87429 39.55051 1.000 63.33619 112 ASN A O 1
ATOM 751 N N . GLY A 1 113 ? 12.55802 -3.44051 37.64986 1.000 57.34174 113 GLY A N 1
ATOM 752 C CA . GLY A 1 113 ? 12.57393 -4.85578 37.95997 1.000 56.57954 113 GLY A CA 1
ATOM 753 C C . GLY A 1 113 ? 11.78505 -5.27046 39.18131 1.000 62.17353 113 GLY A C 1
ATOM 754 O O . GLY A 1 113 ? 11.98453 -6.37958 39.68303 1.000 72.76173 113 GLY A O 1
ATOM 755 N N . ASN A 1 114 ? 10.88042 -4.42342 39.67074 1.000 60.29764 114 ASN A N 1
ATOM 756 C CA . ASN A 1 114 ? 10.06470 -4.78371 40.82427 1.000 58.76781 114 ASN A CA 1
ATOM 757 C C . ASN A 1 114 ? 9.06156 -5.85586 40.41579 1.000 62.05328 114 ASN A C 1
ATOM 758 O O . ASN A 1 114 ? 7.96489 -5.54220 39.93988 1.000 61.92451 114 ASN A O 1
ATOM 763 N N . LYS A 1 115 ? 9.42845 -7.12567 40.61191 1.000 60.53075 115 LYS A N 1
ATOM 764 C CA . LYS A 1 115 ? 8.65073 -8.21819 40.03621 1.000 65.75883 115 LYS A CA 1
ATOM 765 C C . LYS A 1 115 ? 7.32964 -8.42835 40.76498 1.000 61.61429 115 LYS A C 1
ATOM 766 O O . LYS A 1 115 ? 6.32584 -8.77012 40.12696 1.000 62.78985 115 LYS A O 1
ATOM 772 N N . LEU A 1 116 ? 7.30936 -8.22697 42.08567 1.000 61.03467 116 LEU A N 1
ATOM 773 C CA . LEU A 1 116 ? 6.07691 -8.38483 42.85486 1.000 61.28904 116 LEU A CA 1
ATOM 774 C C . LEU A 1 116 ? 5.00059 -7.42213 42.37106 1.000 58.08836 116 LEU A C 1
ATOM 775 O O . LEU A 1 116 ? 3.87298 -7.83100 42.05994 1.000 59.93242 116 LEU A O 1
ATOM 780 N N . ALA A 1 117 ? 5.33702 -6.13034 42.30700 1.000 58.89724 117 ALA A N 1
ATOM 781 C CA . ALA A 1 117 ? 4.36642 -5.12562 41.89253 1.000 60.34162 117 ALA A CA 1
ATOM 782 C C . ALA A 1 117 ? 3.97709 -5.29947 40.42907 1.000 53.70161 117 ALA A C 1
ATOM 783 O O . ALA A 1 117 ? 2.80628 -5.11753 40.07054 1.000 51.23496 117 ALA A O 1
ATOM 785 N N . SER A 1 118 ? 4.94219 -5.65707 39.57482 1.000 53.14278 118 SER A N 1
ATOM 786 C CA . SER A 1 118 ? 4.63479 -5.90630 38.16974 1.000 54.79780 118 SER A CA 1
ATOM 787 C C . SER A 1 118 ? 3.62435 -7.03514 38.02598 1.000 53.09869 118 SER A C 1
ATOM 788 O O . SER A 1 118 ? 2.64472 -6.91387 37.27863 1.000 52.84943 118 SER A O 1
ATOM 791 N N . GLU A 1 119 ? 3.83063 -8.13113 38.75890 1.000 53.82667 119 GLU A N 1
ATOM 792 C CA . GLU A 1 119 ? 2.91526 -9.26188 38.67006 1.000 51.06815 119 GLU A CA 1
ATOM 793 C C . GLU A 1 119 ? 1.54048 -8.90713 39.22112 1.000 46.18747 119 GLU A C 1
ATOM 794 O O . GLU A 1 119 ? 0.52264 -9.29321 38.63930 1.000 46.09820 119 GLU A O 1
ATOM 800 N N . ALA A 1 120 ? 1.48819 -8.15841 40.32900 1.000 50.39701 120 ALA A N 1
ATOM 801 C CA . ALA A 1 120 ? 0.20021 -7.76934 40.90565 1.000 49.03099 120 ALA A CA 1
ATOM 802 C C . ALA A 1 120 ? -0.59406 -6.87996 39.94882 1.000 47.68190 120 ALA A C 1
ATOM 803 O O . ALA A 1 120 ? -1.79447 -7.10287 39.71031 1.000 42.57784 120 ALA A O 1
ATOM 805 N N . LEU A 1 121 ? 0.06638 -5.86085 39.39155 1.000 47.86297 121 LEU A N 1
ATOM 806 C CA . LEU A 1 121 ? -0.59494 -4.96537 38.45050 1.000 45.19192 121 LEU A CA 1
ATOM 807 C C . LEU A 1 121 ? -1.07604 -5.72047 37.21721 1.000 45.17303 121 LEU A C 1
ATOM 808 O O . LEU A 1 121 ? -2.22212 -5.54866 36.78198 1.000 40.66291 121 LEU A O 1
ATOM 813 N N . ALA A 1 122 ? -0.21581 -6.57394 36.64316 1.000 42.76033 122 ALA A N 1
ATOM 814 C CA . ALA A 1 122 ? -0.62735 -7.33797 35.47109 1.000 43.19030 122 ALA A CA 1
ATOM 815 C C . ALA A 1 122 ? -1.75007 -8.31262 35.79915 1.000 44.44668 122 ALA A C 1
ATOM 816 O O . ALA A 1 122 ? -2.56895 -8.62526 34.92708 1.000 41.74031 122 ALA A O 1
ATOM 818 N N . LYS A 1 123 ? -1.82466 -8.78319 37.04695 1.000 42.10539 123 LYS A N 1
ATOM 819 C CA . LYS A 1 123 ? -2.95063 -9.62392 37.43515 1.000 44.50437 123 LYS A CA 1
ATOM 820 C C . LYS A 1 123 ? -4.25304 -8.83693 37.42019 1.000 44.54278 123 LYS A C 1
ATOM 821 O O . LYS A 1 123 ? -5.26700 -9.31842 36.90314 1.000 45.41533 123 LYS A O 1
ATOM 827 N N . VAL A 1 124 ? -4.24898 -7.62259 37.97696 1.000 42.25976 124 VAL A N 1
ATOM 828 C CA . VAL A 1 124 ? -5.49709 -6.85549 37.97925 1.000 40.70550 124 VAL A CA 1
ATOM 829 C C . VAL A 1 124 ? -5.86623 -6.39729 36.57149 1.000 45.43855 124 VAL A C 1
ATOM 830 O O . VAL A 1 124 ? -7.05470 -6.27907 36.24007 1.000 42.71359 124 VAL A O 1
ATOM 834 N N . VAL A 1 125 ? -4.87059 -6.15055 35.71834 1.000 40.12447 125 VAL A N 1
ATOM 835 C CA . VAL A 1 125 ? -5.14988 -5.64702 34.37870 1.000 39.40624 125 VAL A CA 1
ATOM 836 C C . VAL A 1 125 ? -5.86639 -6.70364 33.54306 1.000 46.85707 125 VAL A C 1
ATOM 837 O O . VAL A 1 125 ? -6.87862 -6.42368 32.89193 1.000 51.56081 125 VAL A O 1
ATOM 841 N N . HIS A 1 126 ? -5.36497 -7.93308 33.56053 1.000 49.42161 126 HIS A N 1
ATOM 842 C CA . HIS A 1 126 ? -5.89978 -8.99588 32.72134 1.000 48.00666 126 HIS A CA 1
ATOM 843 C C . HIS A 1 126 ? -7.08680 -9.72074 33.34438 1.000 50.08217 126 HIS A C 1
ATOM 844 O O . HIS A 1 126 ? -7.70399 -10.55585 32.67310 1.000 49.48537 126 HIS A O 1
ATOM 851 N N . GLN A 1 127 ? -7.41903 -9.42679 34.59804 1.000 43.01388 127 GLN A N 1
ATOM 852 C CA . GLN A 1 127 ? -8.62464 -9.97603 35.20106 1.000 50.52447 127 GLN A CA 1
ATOM 853 C C . GLN A 1 127 ? -9.84695 -9.32498 34.56527 1.000 57.73722 127 GLN A C 1
ATOM 854 O O . GLN A 1 127 ? -9.89796 -8.10017 34.41033 1.000 65.45008 127 GLN A O 1
ATOM 860 N N . ASP A 1 128 ? -10.82868 -10.13557 34.18292 1.000 58.44687 128 ASP A N 1
ATOM 861 C CA . ASP A 1 128 ? -11.98001 -9.61416 33.46327 1.000 59.78848 128 ASP A CA 1
AT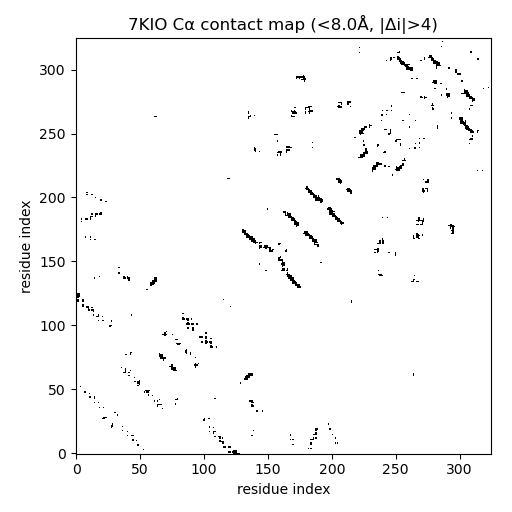OM 862 C C . ASP A 1 128 ? -13.20171 -9.51270 34.36560 1.000 56.22865 128 ASP A C 1
ATOM 863 O O . ASP A 1 128 ? -13.37701 -10.28763 35.30887 1.000 58.98543 128 ASP A O 1
ATOM 868 N N . VAL A 1 129 ? -14.04515 -8.53639 34.05433 1.000 55.18213 129 VAL A N 1
ATOM 869 C CA . VAL A 1 129 ? -15.18464 -8.15906 34.87572 1.000 52.53776 129 VAL A CA 1
ATOM 870 C C . VAL A 1 129 ? -16.45872 -8.52449 34.13329 1.000 51.94861 129 VAL A C 1
ATOM 871 O O . VAL A 1 129 ? -16.56167 -8.32583 32.91740 1.000 54.43804 129 VAL A O 1
ATOM 875 N N . PHE A 1 130 ? -17.42601 -9.06454 34.86354 1.000 49.81586 130 PHE A N 1
ATOM 876 C CA . PHE A 1 130 ? -18.76149 -9.32646 34.33584 1.000 54.84804 130 PHE A CA 1
ATOM 877 C C . PHE A 1 130 ? -19.72321 -8.54401 35.21768 1.000 59.99088 130 PHE A C 1
ATOM 878 O O . PHE A 1 130 ? -20.28181 -9.06138 36.18701 1.000 68.94213 130 PHE A O 1
ATOM 886 N N . PHE A 1 131 ? -19.90190 -7.27388 34.86933 1.000 62.98207 131 PHE A N 1
ATOM 887 C CA . PHE A 1 131 ? -20.63968 -6.30534 35.67361 1.000 62.10639 131 PHE A CA 1
ATOM 888 C C . PHE A 1 131 ? -21.65937 -5.65752 34.75004 1.000 60.06678 131 PHE A C 1
ATOM 889 O O . PHE A 1 131 ? -21.29516 -4.84941 33.89146 1.000 58.29608 131 PHE A O 1
ATOM 897 N N . SER A 1 132 ? -22.92569 -6.02612 34.90303 1.000 68.26648 132 SER A N 1
ATOM 898 C CA . SER A 1 132 ? -23.95945 -5.62761 33.96260 1.000 64.23544 132 SER A CA 1
ATOM 899 C C . SER A 1 132 ? -25.03677 -4.80663 34.66046 1.000 66.95244 132 SER A C 1
ATOM 900 O O . SER A 1 132 ? -25.23759 -4.90211 35.87531 1.000 72.18796 132 SER A O 1
ATOM 903 N N . ASP A 1 133 ? -25.72318 -3.98260 33.86844 1.000 61.06816 133 ASP A N 1
ATOM 904 C CA . ASP A 1 133 ? -26.90957 -3.26666 34.31540 1.000 58.77512 133 ASP A CA 1
ATOM 905 C C . ASP A 1 133 ? -28.11675 -3.85099 33.60239 1.000 61.71633 133 ASP A C 1
ATOM 906 O O . ASP A 1 133 ? -28.18921 -3.77642 32.36608 1.000 65.16702 133 ASP A O 1
ATOM 911 N N . PRO A 1 134 ? -29.07724 -4.43690 34.32297 1.000 61.50345 134 PRO A N 1
ATOM 912 C CA . PRO A 1 134 ? -30.25772 -4.98685 33.64119 1.000 61.06178 134 PRO A CA 1
ATOM 913 C C . PRO A 1 134 ? -31.10916 -3.92060 32.97933 1.000 64.06812 134 PRO A C 1
ATOM 914 O O . PRO A 1 134 ? -31.80080 -4.21747 31.99701 1.000 71.53542 134 PRO A O 1
ATOM 918 N N . ALA A 1 135 ? -31.07842 -2.68630 33.48614 1.000 61.29268 135 ALA A N 1
ATOM 919 C CA . ALA A 1 135 ? -31.80699 -1.60251 32.83618 1.000 61.56946 135 ALA A CA 1
ATOM 920 C C . ALA A 1 135 ? -31.23859 -1.31260 31.45319 1.000 59.24274 135 ALA A C 1
ATOM 921 O O . ALA A 1 135 ? -31.98842 -1.13720 30.48603 1.000 63.87248 135 ALA A O 1
ATOM 923 N N . LEU A 1 136 ? -29.91355 -1.27250 31.33827 1.000 56.93037 136 LEU A N 1
ATOM 924 C CA . LEU A 1 136 ? -29.27127 -1.00880 30.05908 1.000 57.92543 136 LEU A CA 1
ATOM 925 C C . LEU A 1 136 ? -29.33555 -2.20260 29.11787 1.000 64.50982 136 LEU A C 1
ATOM 926 O O . LEU A 1 136 ? -29.22625 -2.02372 27.89755 1.000 58.25452 136 LEU A O 1
ATOM 931 N N . ASP A 1 137 ? -29.52019 -3.40968 29.66101 1.000 66.49016 137 ASP A N 1
ATOM 932 C CA . ASP A 1 137 ? -29.50827 -4.61606 28.83950 1.000 67.90499 137 ASP A CA 1
ATOM 933 C C . ASP A 1 137 ? -30.72110 -4.69529 27.92334 1.000 68.23870 137 ASP A C 1
ATOM 934 O O . ASP A 1 137 ? -30.62049 -5.22336 26.80974 1.000 73.24235 137 ASP A O 1
ATOM 939 N N . SER A 1 138 ? -31.87009 -4.18714 28.36847 1.000 68.99090 138 SER A N 1
ATOM 940 C CA . SER A 1 138 ? -33.05883 -4.18609 27.52597 1.000 72.95903 138 SER A CA 1
ATOM 941 C C . SER A 1 138 ? -33.00784 -3.11392 26.44590 1.000 71.14584 138 SER A C 1
ATOM 942 O O . SER A 1 138 ? -33.66488 -3.26609 25.40912 1.000 72.66021 138 SER A O 1
ATOM 945 N N . VAL A 1 139 ? -32.24271 -2.04321 26.66593 1.000 66.71157 139 VAL A N 1
ATOM 946 C CA . VAL A 1 139 ? -32.16880 -0.94727 25.70650 1.000 60.68552 139 VAL A CA 1
ATOM 947 C C . VAL A 1 139 ? -31.45002 -1.41049 24.44667 1.000 61.55065 139 VAL A C 1
ATOM 948 O O . VAL A 1 139 ? -30.33636 -1.95003 24.50511 1.000 60.95695 139 VAL A O 1
ATOM 952 N N . GLU A 1 140 ? -32.08446 -1.20156 23.29831 1.000 59.57717 140 GLU A N 1
ATOM 953 C CA . GLU A 1 140 ? -31.48331 -1.47650 21.99701 1.000 58.50827 140 GLU A CA 1
ATOM 954 C C . GLU A 1 140 ? -31.43857 -0.15170 21.24830 1.000 53.94942 140 GLU A C 1
ATOM 955 O O . GLU A 1 140 ? -32.41501 0.24448 20.60720 1.000 53.96222 140 GLU A O 1
ATOM 961 N N . ILE A 1 141 ? -30.30917 0.54263 21.34645 1.000 46.36755 141 ILE A N 1
ATOM 962 C CA . ILE A 1 141 ? -30.07753 1.77197 20.60005 1.000 44.41628 141 ILE A CA 1
ATOM 963 C C . ILE A 1 141 ? -28.79101 1.60296 19.81252 1.000 40.77704 141 ILE A C 1
ATOM 964 O O . ILE A 1 141 ? -27.77702 1.14511 20.35361 1.000 43.27941 141 ILE A O 1
ATOM 969 N N . ASN A 1 142 ? -28.84295 1.93617 18.53146 1.000 37.80458 142 ASN A N 1
ATOM 970 C CA . ASN A 1 142 ? -27.70113 1.79830 17.64622 1.000 35.36698 142 ASN A CA 1
ATOM 971 C C . ASN A 1 142 ? -27.24155 3.17823 17.19781 1.000 35.67784 142 ASN A C 1
ATOM 972 O O . ASN A 1 142 ? -28.06326 4.03375 16.84797 1.000 34.65338 142 ASN A O 1
ATOM 977 N N . ILE A 1 143 ? -25.93268 3.39515 17.24702 1.000 31.17460 143 ILE A N 1
ATOM 978 C CA . ILE A 1 143 ? -25.31531 4.65401 16.84635 1.000 33.99066 143 ILE A CA 1
ATOM 979 C C . ILE A 1 143 ? -24.19489 4.29836 15.87928 1.000 30.83578 143 ILE A C 1
ATOM 980 O O . ILE A 1 143 ? -23.39908 3.39857 16.17737 1.000 32.94444 143 ILE A O 1
ATOM 985 N N . PRO A 1 144 ? -24.10350 4.93820 14.71439 1.000 36.61244 144 PRO A N 1
ATOM 986 C CA . PRO A 1 144 ? -22.98887 4.63789 13.80771 1.000 36.82882 144 PRO A CA 1
ATOM 987 C C . PRO A 1 144 ? -21.65221 4.92249 14.48134 1.000 33.96624 144 PRO A C 1
ATOM 988 O O . PRO A 1 144 ? -21.43012 5.99753 15.04136 1.000 35.44639 144 PRO A O 1
ATOM 992 N N . GLN A 1 145 ? -20.77565 3.91892 14.45390 1.000 32.75140 145 GLN A N 1
ATOM 993 C CA . GLN A 1 145 ? -19.48403 4.00486 15.12039 1.000 34.40122 145 GLN A CA 1
ATOM 994 C C . GLN A 1 145 ? -18.60111 5.10346 14.54263 1.000 34.43524 145 GLN A C 1
ATOM 995 O O . GLN A 1 145 ? -17.72029 5.61010 15.24596 1.000 36.15938 145 GLN A O 1
ATOM 1001 N N . ASP A 1 146 ? -18.83133 5.50132 13.29056 1.000 36.79202 146 ASP A N 1
ATOM 1002 C CA . ASP A 1 146 ? -17.96507 6.46907 12.62762 1.000 36.95005 146 ASP A CA 1
ATOM 1003 C C . ASP A 1 146 ? -18.13026 7.88707 13.15499 1.000 32.66354 146 ASP A C 1
ATOM 1004 O O . ASP A 1 146 ? -17.26256 8.72583 12.89160 1.000 37.33645 146 ASP A O 1
ATOM 1009 N N . ILE A 1 147 ? -19.20411 8.18187 13.89192 1.000 32.20111 147 ILE A N 1
ATOM 1010 C CA . ILE A 1 147 ? -19.44669 9.53997 14.37277 1.000 34.51874 147 ILE A CA 1
ATOM 1011 C C . ILE A 1 147 ? -19.04624 9.73690 15.83382 1.000 32.38737 147 ILE A C 1
ATOM 1012 O O . ILE A 1 147 ? -19.23995 10.83723 16.37564 1.000 29.55850 147 ILE A O 1
ATOM 1017 N N . LEU A 1 148 ? -18.47697 8.72099 16.48098 1.000 29.67947 148 LEU A N 1
ATOM 1018 C CA . LEU A 1 148 ? -18.20785 8.75319 17.91638 1.000 31.92714 148 LEU A CA 1
ATOM 1019 C C . LEU A 1 148 ? -16.76421 9.14274 18.20721 1.000 29.47272 148 LEU A C 1
ATOM 1020 O O . LEU A 1 148 ? -15.83207 8.57504 17.62806 1.000 29.96083 148 LEU A O 1
ATOM 1025 N N . GLY A 1 149 ? -16.58565 10.10509 19.11172 1.000 23.44249 149 GLY A N 1
ATOM 1026 C CA . GLY A 1 149 ? -15.29365 10.32979 19.74089 1.000 22.02946 149 GLY A CA 1
ATOM 1027 C C . GLY A 1 149 ? -15.40138 10.06083 21.22937 1.000 25.91939 149 GLY A C 1
ATOM 1028 O O . GLY A 1 149 ? -16.49943 10.15171 21.78712 1.000 24.71237 149 GLY A O 1
ATOM 1029 N N . ILE A 1 150 ? -14.29953 9.72795 21.89933 1.000 27.17409 150 ILE A N 1
ATOM 1030 C CA . ILE A 1 150 ? -14.32923 9.39634 23.32045 1.000 19.61189 150 ILE A CA 1
ATOM 1031 C C . ILE A 1 150 ? -13.25025 10.20359 24.03480 1.000 26.34753 150 ILE A C 1
ATOM 1032 O O . ILE A 1 150 ? -12.11645 10.29806 23.55117 1.000 25.27264 150 ILE A O 1
ATOM 1037 N N . TRP A 1 151 ? -13.62148 10.81810 25.15946 1.000 23.10217 151 TRP A N 1
ATOM 1038 C CA . TRP A 1 151 ? -12.70541 11.48339 26.08021 1.000 21.05338 151 TRP A CA 1
ATOM 1039 C C . TRP A 1 151 ? -12.67847 10.68604 27.38115 1.000 20.64970 151 TRP A C 1
ATOM 1040 O O . TRP A 1 151 ? -13.71906 10.51951 28.03088 1.000 16.28768 151 TRP A O 1
ATOM 1051 N N . VAL A 1 152 ? -11.49658 10.20745 27.76443 1.000 23.45206 152 VAL A N 1
ATOM 1052 C CA . VAL A 1 152 ? -11.29437 9.47313 29.01037 1.000 22.11795 152 VAL A CA 1
ATOM 1053 C C . VAL A 1 152 ? -10.53281 10.35613 29.99091 1.000 20.96446 152 VAL A C 1
ATOM 1054 O O . VAL A 1 152 ? -9.50995 10.95490 29.63483 1.000 22.62613 152 VAL A O 1
ATOM 1058 N N . ASP A 1 153 ? -11.04121 10.44922 31.21836 1.000 19.08579 153 ASP A N 1
ATOM 1059 C CA . ASP A 1 153 ? -10.28117 10.93892 32.36581 1.000 16.52672 153 ASP A CA 1
ATOM 1060 C C . ASP A 1 153 ? -10.08727 9.73986 33.28223 1.000 16.89452 153 ASP A C 1
ATOM 1061 O O . ASP A 1 153 ? -11.01088 9.37046 34.02523 1.000 19.42354 153 ASP A O 1
ATOM 1066 N N . PRO A 1 154 ? -8.92038 9.09249 33.25538 1.000 19.29998 154 PRO A N 1
ATOM 1067 C CA . PRO A 1 154 ? -8.81697 7.74719 33.85245 1.000 17.52056 154 PRO A CA 1
ATOM 1068 C C . PRO A 1 154 ? -8.88188 7.73873 35.37075 1.000 18.64508 154 PRO A C 1
ATOM 1069 O O . PRO A 1 154 ? -9.49282 6.83485 35.95254 1.000 19.39669 154 PRO A O 1
ATOM 1073 N N . ILE A 1 155 ? -8.26158 8.70829 36.03623 1.000 17.60888 155 ILE A N 1
ATOM 1074 C CA . ILE A 1 155 ? -8.40816 8.89351 37.47663 1.000 18.99104 155 ILE A CA 1
ATOM 1075 C C . ILE A 1 155 ? -8.51264 10.38958 37.70891 1.000 18.94192 155 ILE A C 1
ATOM 1076 O O . ILE A 1 155 ? -7.51916 11.10912 37.56621 1.000 22.09428 155 ILE A O 1
ATOM 1081 N N . ASP A 1 156 ? -9.69640 10.85989 38.06661 1.000 15.99678 156 ASP A N 1
ATOM 1082 C CA . ASP A 1 156 ? -9.90165 12.27083 38.34049 1.000 20.08506 156 ASP A CA 1
ATOM 1083 C C . ASP A 1 156 ? -9.74715 12.53363 39.83106 1.000 22.80618 156 ASP A C 1
ATOM 1084 O O . ASP A 1 156 ? -10.20078 11.73362 40.65692 1.000 20.58858 156 ASP A O 1
ATOM 1089 N N . SER A 1 157 ? -9.15093 13.68597 40.15768 1.000 25.49562 157 SER A N 1
ATOM 1090 C CA . SER A 1 157 ? -8.72863 14.05836 41.51218 1.000 30.33866 157 SER A CA 1
ATOM 1091 C C . SER A 1 157 ? -7.67428 13.08266 42.04401 1.000 28.23831 157 SER A C 1
ATOM 1092 O O . SER A 1 157 ? -7.88456 12.34776 43.00983 1.000 30.42520 157 SER A O 1
ATOM 1095 N N . THR A 1 158 ? -6.51722 13.10512 41.37349 1.000 31.11835 158 THR A N 1
ATOM 1096 C CA . THR A 1 158 ? -5.39769 12.25666 41.78413 1.000 34.28417 158 THR A CA 1
ATOM 1097 C C . THR A 1 158 ? -4.81658 12.67843 43.12969 1.000 34.81903 158 THR A C 1
ATOM 1098 O O . THR A 1 158 ? -4.18649 11.85475 43.80540 1.000 31.53009 158 THR A O 1
ATOM 1102 N N . TYR A 1 159 ? -5.01240 13.93668 43.53316 1.000 31.23023 159 TYR A N 1
ATOM 1103 C CA . TYR A 1 159 ? -4.54618 14.36101 44.84641 1.000 29.74016 159 TYR A CA 1
ATOM 1104 C C . TYR A 1 159 ? -5.28790 13.62421 45.95495 1.000 33.78858 159 TYR A C 1
ATOM 1105 O O . TYR A 1 159 ? -4.66581 13.11824 46.89603 1.000 34.22337 159 TYR A O 1
ATOM 1114 N N . GLN A 1 160 ? -6.62352 13.56303 45.87461 1.000 30.37434 160 GLN A N 1
ATOM 1115 C CA . GLN A 1 160 ? -7.36744 12.81562 46.88813 1.000 28.24643 160 GLN A CA 1
ATOM 1116 C C . GLN A 1 160 ? -7.09914 11.32355 46.77848 1.000 27.93946 160 GLN A C 1
ATOM 1117 O O . GLN A 1 160 ? -7.20117 10.59888 47.77695 1.000 25.27140 160 GLN A O 1
ATOM 1123 N N . TYR A 1 161 ? -6.75813 10.85133 45.57598 1.000 27.40437 161 TYR A N 1
ATOM 1124 C CA . TYR A 1 161 ? -6.43198 9.44229 45.39131 1.000 25.73485 161 TYR A CA 1
ATOM 1125 C C . TYR A 1 161 ? -5.13765 9.08187 46.10648 1.000 28.97132 161 TYR A C 1
ATOM 1126 O O . TYR A 1 161 ? -5.03516 8.00713 46.71169 1.000 29.74300 161 TYR A O 1
ATOM 1135 N N . ILE A 1 162 ? -4.13867 9.96669 46.04201 1.000 34.55279 162 ILE A N 1
ATOM 1136 C CA . ILE A 1 162 ? -2.85599 9.71412 46.69543 1.000 33.11128 162 ILE A CA 1
ATOM 1137 C C . ILE A 1 162 ? -2.95242 9.95278 48.20005 1.000 36.17868 162 ILE A C 1
ATOM 1138 O O . ILE A 1 162 ? -2.42101 9.16684 48.99173 1.000 37.71576 162 ILE A O 1
ATOM 1143 N N . LYS A 1 163 ? -3.64001 11.02471 48.61709 1.000 31.66174 163 LYS A N 1
ATOM 1144 C CA . LYS A 1 163 ? -3.80114 11.31354 50.04154 1.000 36.69642 163 LYS A CA 1
ATOM 1145 C C . LYS A 1 163 ? -4.45492 10.14631 50.77235 1.000 37.05628 163 LYS A C 1
ATOM 1146 O O . LYS A 1 163 ? -3.94655 9.68052 51.79687 1.000 40.06786 163 LYS A O 1
ATOM 1152 N N . GLY A 1 164 ? -5.58031 9.65793 50.25514 1.000 39.25072 164 GLY A N 1
ATOM 1153 C CA . GLY A 1 164 ? -6.13812 8.40612 50.72817 1.000 34.35147 164 GLY A CA 1
ATOM 1154 C C . GLY A 1 164 ? -6.95089 8.49200 51.99619 1.000 40.75937 164 GLY A C 1
ATOM 1155 O O . GLY A 1 164 ? -7.02458 7.50765 52.74092 1.000 46.30927 164 GLY A O 1
ATOM 1156 N N . SER A 1 165 ? -7.57378 9.63952 52.26447 1.000 32.02972 165 SER A N 1
ATOM 1157 C CA . SER A 1 165 ? -8.38210 9.79395 53.47013 1.000 36.45671 165 SER A CA 1
ATOM 1158 C C . SER A 1 165 ? -9.69248 9.01861 53.33404 1.000 36.12869 165 SER A C 1
ATOM 1159 O O . SER A 1 165 ? -10.52516 9.33751 52.47585 1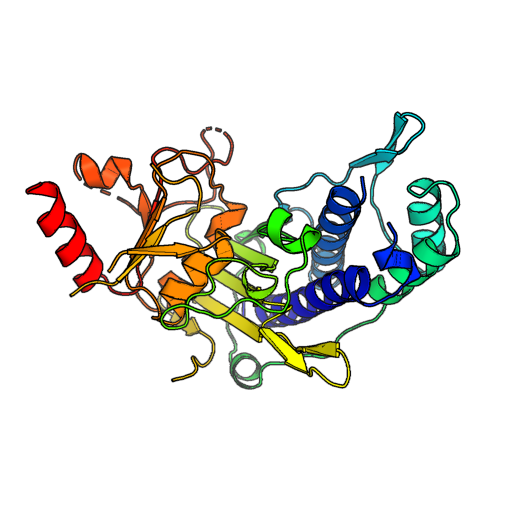.000 28.65237 165 SER A O 1
ATOM 1162 N N . ALA A 1 166 ? -9.88218 8.01511 54.19464 1.000 34.61720 166 ALA A N 1
ATOM 1163 C CA . ALA A 1 166 ? -11.09273 7.19740 54.19988 1.000 37.08750 166 ALA A CA 1
ATOM 1164 C C . ALA A 1 166 ? -12.13587 7.65354 55.21174 1.000 39.58944 166 ALA A C 1
ATOM 1165 O O . ALA A 1 166 ? -13.24709 7.11302 55.21609 1.000 43.21743 166 ALA A O 1
ATOM 1167 N N . ASP A 1 167 ? -11.81970 8.64693 56.04454 1.000 39.44099 167 ASP A N 1
ATOM 1168 C CA . ASP A 1 167 ? -12.58467 8.92836 57.25340 1.000 45.32263 167 ASP A CA 1
ATOM 1169 C C . ASP A 1 167 ? -13.25217 10.30457 57.25010 1.000 43.83464 167 ASP A C 1
ATOM 1170 O O . ASP A 1 167 ? -13.55182 10.83521 58.32335 1.000 43.62656 167 ASP A O 1
ATOM 1175 N N . ILE A 1 168 ? -13.49895 10.90066 56.08721 1.000 37.46658 168 ILE A N 1
ATOM 1176 C CA . ILE A 1 168 ? -14.05040 12.25294 56.05098 1.000 36.72066 168 ILE A CA 1
ATOM 1177 C C . ILE A 1 168 ? -15.56000 12.19115 56.21836 1.000 33.71384 168 ILE A C 1
ATOM 1178 O O . ILE A 1 168 ? -16.22228 11.28055 55.70584 1.000 37.18260 168 ILE A O 1
ATOM 1183 N N . THR A 1 169 ? -16.11636 13.17274 56.95204 1.000 34.16312 169 THR A N 1
ATOM 1184 C CA . THR A 1 169 ? -17.55962 13.26008 57.13946 1.000 35.32471 169 THR A CA 1
ATOM 1185 C C . THR A 1 169 ? -18.15164 14.25147 56.15260 1.000 33.35892 169 THR A C 1
ATOM 1186 O O . THR A 1 169 ? -17.65747 15.38317 56.04860 1.000 35.33269 169 THR A O 1
ATOM 1190 N N . PRO A 1 170 ? -19.18847 13.87634 55.41169 1.000 33.45239 170 PRO A N 1
ATOM 1191 C CA . PRO A 1 170 ? -19.77389 14.81160 54.44589 1.000 36.86527 170 PRO A CA 1
ATOM 1192 C C . PRO A 1 170 ? -20.55617 15.91491 55.13772 1.000 40.35776 170 PRO A C 1
ATOM 1193 O O . PRO A 1 170 ? -21.04940 15.75053 56.25703 1.000 40.93500 170 PRO A O 1
ATOM 1197 N N . ASN A 1 171 ? -20.63495 17.06570 54.45958 1.000 37.86651 171 ASN A N 1
ATOM 1198 C CA . ASN A 1 171 ? -21.52892 18.15963 54.83685 1.000 41.56210 171 ASN A CA 1
ATOM 1199 C C . ASN A 1 171 ? -22.70611 18.15585 53.86840 1.000 39.80676 171 ASN A C 1
ATOM 1200 O O . ASN A 1 171 ? -22.54338 18.48966 52.68965 1.000 36.60672 171 ASN A O 1
ATOM 1205 N N . GLN A 1 172 ? -23.89094 17.80185 54.37472 1.000 37.32859 172 GLN A N 1
ATOM 1206 C CA . GLN A 1 172 ? -25.11576 17.72052 53.57283 1.000 39.43812 172 GLN A CA 1
ATOM 1207 C C . GLN A 1 172 ? -24.94954 16.73949 52.41679 1.000 38.55989 172 GLN A C 1
ATOM 1208 O O . GLN A 1 172 ? -25.45592 16.95808 51.31651 1.000 38.07710 172 GLN A O 1
ATOM 1214 N N . GLY A 1 173 ? -24.22273 15.65333 52.66737 1.000 34.31508 173 GLY A N 1
ATOM 1215 C CA . GLY A 1 173 ? -24.00273 14.63438 51.66929 1.000 32.34173 173 GLY A CA 1
ATOM 1216 C C . GLY A 1 173 ? -22.86266 14.90083 50.71238 1.000 33.48907 173 GLY A C 1
ATOM 1217 O O . GLY A 1 173 ? -22.55330 14.02971 49.88651 1.000 26.56181 173 GLY A O 1
ATOM 1218 N N . ILE A 1 174 ? -22.22550 16.06345 50.79380 1.000 30.87776 174 ILE A N 1
ATOM 1219 C CA . ILE A 1 174 ? -21.15481 16.44072 49.88122 1.000 30.78534 174 ILE A CA 1
ATOM 1220 C C . ILE A 1 174 ? -19.82876 16.24042 50.59874 1.000 29.30375 174 ILE A C 1
ATOM 1221 O O . ILE A 1 174 ? -19.54025 16.91921 51.59297 1.000 28.86014 174 ILE A O 1
ATOM 1226 N N . PHE A 1 175 ? -19.02530 15.31261 50.10250 1.000 23.31310 175 PHE A N 1
ATOM 1227 C CA . PHE A 1 175 ? -17.70464 15.09205 50.67766 1.000 25.78322 175 PHE A CA 1
ATOM 1228 C C . PHE A 1 175 ? -16.78205 16.22645 50.25364 1.000 25.89188 175 PHE A C 1
ATOM 1229 O O . PHE A 1 175 ? -16.59844 16.43815 49.04959 1.000 27.99802 175 PHE A O 1
ATOM 1237 N N . PRO A 1 176 ? -16.20272 16.99325 51.18583 1.000 26.13609 176 PRO A N 1
ATOM 1238 C CA . PRO A 1 176 ? -15.29015 18.07202 50.77473 1.000 20.78989 176 PRO A CA 1
ATOM 1239 C C . PRO A 1 176 ? -13.93333 17.56313 50.34404 1.000 24.19960 176 PRO A C 1
ATOM 1240 O O . PRO A 1 176 ? -13.19323 18.29333 49.66635 1.000 23.79078 176 PRO A O 1
ATOM 1244 N N . SER A 1 177 ? -13.59303 16.33916 50.72872 1.000 22.91566 177 SER A N 1
ATOM 1245 C CA . SER A 1 177 ? -12.36088 15.66887 50.34658 1.000 21.82468 177 SER A CA 1
ATOM 1246 C C . SER A 1 177 ? -12.56839 14.20160 50.67662 1.000 20.32351 177 SER A C 1
ATOM 1247 O O . SER A 1 177 ? -13.63896 13.80850 51.14429 1.000 22.73612 177 SER A O 1
ATOM 1250 N N . GLY A 1 178 ? -11.55240 13.39160 50.42704 1.000 20.40504 178 GLY A N 1
ATOM 1251 C CA . GLY A 1 178 ? -11.64159 11.96462 50.66247 1.000 23.16929 178 GLY A CA 1
ATOM 1252 C C . GLY A 1 178 ? -11.57120 11.16196 49.37059 1.000 27.15814 178 GLY A C 1
ATOM 1253 O O . GLY A 1 178 ? -11.64903 11.68699 48.25667 1.000 23.23458 178 GLY A O 1
ATOM 1254 N N . LEU A 1 179 ? -11.42071 9.84769 49.55417 1.000 28.28055 179 LEU A N 1
ATOM 1255 C CA . LEU A 1 179 ? -11.41799 8.91811 48.43024 1.000 24.23900 179 LEU A CA 1
ATOM 1256 C C . LEU A 1 179 ? -12.74445 8.92310 47.67981 1.000 24.23652 179 LEU A C 1
ATOM 1257 O O . LEU A 1 179 ? -12.78632 8.52170 46.51041 1.000 23.01205 179 LEU A O 1
ATOM 1262 N N . GLN A 1 180 ? -13.82520 9.37967 48.32341 1.000 24.54864 180 GLN A N 1
ATOM 1263 C CA . GLN A 1 180 ? -15.12611 9.47142 47.66485 1.000 22.08102 180 GLN A CA 1
ATOM 1264 C C . GLN A 1 180 ? -15.13546 10.46776 46.50888 1.000 20.01001 180 GLN A C 1
ATOM 1265 O O . GLN A 1 180 ? -16.02104 10.38737 45.65126 1.000 20.41223 180 GLN A O 1
ATOM 1271 N N . CYS A 1 181 ? -14.17434 11.40045 46.45482 1.000 18.82225 181 CYS A N 1
ATOM 1272 C CA . CYS A 1 181 ? -14.13079 12.39120 45.37839 1.000 18.50538 181 CYS A CA 1
ATOM 1273 C C . CYS A 1 181 ? -13.47010 11.87958 44.10419 1.000 17.76809 181 CYS A C 1
ATOM 1274 O O . CYS A 1 181 ? -13.48913 12.59190 43.09253 1.000 21.35738 181 CYS A O 1
ATOM 1277 N N . VAL A 1 182 ? -12.88162 10.68896 44.12775 1.000 15.26692 182 VAL A N 1
ATOM 1278 C CA . VAL A 1 182 ? -12.18195 10.14688 42.96679 1.000 18.95021 182 VAL A CA 1
ATOM 1279 C C . VAL A 1 182 ? -13.19287 9.51664 42.01811 1.000 18.24154 182 VAL A C 1
ATOM 1280 O O . VAL A 1 182 ? -14.05496 8.73636 42.44300 1.000 17.05343 182 VAL A O 1
ATOM 1284 N N . THR A 1 183 ? -13.10126 9.85893 40.72986 1.000 17.81164 183 THR A N 1
ATOM 1285 C CA . THR A 1 183 ? -13.95826 9.26024 39.71167 1.000 15.67954 183 THR A CA 1
ATOM 1286 C C . THR A 1 183 ? -13.12367 8.83448 38.51429 1.000 14.74658 183 THR A C 1
ATOM 1287 O O . THR A 1 183 ? -12.03260 9.35765 38.27528 1.000 15.04569 183 THR A O 1
ATOM 1291 N N . VAL A 1 184 ? -13.64392 7.84408 37.79409 1.000 15.31407 184 VAL A N 1
ATOM 1292 C CA . VAL A 1 184 ? -13.21771 7.49171 36.44574 1.000 15.69681 184 VAL A CA 1
ATOM 1293 C C . VAL A 1 184 ? -14.28452 8.01924 35.49837 1.000 14.84184 184 VAL A C 1
ATOM 1294 O O . VAL A 1 184 ? -15.47286 7.74839 35.70729 1.000 14.96647 184 VAL A O 1
ATOM 1298 N N . LEU A 1 185 ? -13.88344 8.75960 34.45645 1.000 17.03957 185 LEU A N 1
ATOM 1299 C CA . LEU A 1 185 ? -14.84020 9.42401 33.56999 1.000 15.46999 185 LEU A CA 1
ATOM 1300 C C . LEU A 1 185 ? -14.63355 8.96857 32.12976 1.000 19.12422 185 LEU A C 1
ATOM 1301 O O . LEU A 1 185 ? -13.53160 9.09363 31.58313 1.000 16.01296 185 LEU A O 1
ATOM 1306 N N . ILE A 1 186 ? -15.69687 8.47140 31.50100 1.000 13.81630 186 ILE A N 1
ATOM 1307 C CA . ILE A 1 186 ? -15.64863 8.08600 30.09604 1.000 15.59686 186 ILE A CA 1
ATOM 1308 C C . ILE A 1 186 ? -16.78913 8.79342 29.37431 1.000 14.26283 186 ILE A C 1
ATOM 1309 O O . ILE A 1 186 ? -17.96123 8.55236 29.68082 1.000 16.08037 186 ILE A O 1
ATOM 1314 N N . GLY A 1 187 ? -16.45966 9.65409 28.41918 1.000 15.92487 187 GLY A N 1
ATOM 1315 C CA . GLY A 1 187 ? -17.45944 10.43993 27.70474 1.000 14.36602 187 GLY A CA 1
ATOM 1316 C C . GLY A 1 187 ? -17.39288 10.19289 26.20934 1.000 20.07697 187 GLY A C 1
ATOM 1317 O O . GLY A 1 187 ? -16.30747 10.10710 25.64147 1.000 20.73351 187 GLY A O 1
ATOM 1318 N N . VAL A 1 188 ? -18.56133 10.06882 25.58468 1.000 20.20163 188 VAL A N 1
ATOM 1319 C CA . VAL A 1 188 ? -18.68665 9.83906 24.14880 1.000 19.02331 188 VAL A CA 1
ATOM 1320 C C . VAL A 1 188 ? -19.41298 11.03477 23.54907 1.000 18.54727 188 VAL A C 1
ATOM 1321 O O . VAL A 1 188 ? -20.46765 11.43670 24.05281 1.000 18.05012 188 VAL A O 1
ATOM 1325 N N . TYR A 1 189 ? -18.85764 11.59180 22.47407 1.000 17.31953 189 TYR A N 1
ATOM 1326 C CA . TYR A 1 189 ? -19.41507 12.77919 21.84852 1.000 24.22108 189 TYR A CA 1
ATOM 1327 C C . TYR A 1 189 ? -19.53440 12.59490 20.33663 1.000 22.54947 189 TYR A C 1
ATOM 1328 O O . TYR A 1 189 ? -18.96683 11.67676 19.73645 1.000 17.20972 189 TYR A O 1
ATOM 1337 N N . ASP A 1 190 ? -20.29951 13.49677 19.73218 1.000 22.23267 190 ASP A N 1
ATOM 1338 C CA . ASP A 1 190 ? -20.50043 13.51002 18.29196 1.000 21.31256 190 ASP A CA 1
ATOM 1339 C C . ASP A 1 190 ? -19.33328 14.23989 17.63796 1.000 23.87021 190 ASP A C 1
ATOM 1340 O O . ASP A 1 190 ? -19.11909 15.43146 17.88789 1.000 21.00014 190 ASP A O 1
ATOM 1345 N N . ILE A 1 191 ? -18.61348 13.53303 16.76641 1.000 21.37978 191 ILE A N 1
ATOM 1346 C CA . ILE A 1 191 ? -17.40878 14.08359 16.15055 1.000 31.45879 191 ILE A CA 1
ATOM 1347 C C . ILE A 1 191 ? -17.74036 15.28399 15.26662 1.000 29.70666 191 ILE A C 1
ATOM 1348 O O . ILE A 1 191 ? -16.99503 16.27077 15.22902 1.000 29.74256 191 ILE A O 1
ATOM 1353 N N . GLN A 1 192 ? -18.87062 15.23787 14.56375 1.000 27.56202 192 GLN A N 1
ATOM 1354 C CA . GLN A 1 192 ? -19.17373 16.31952 13.62980 1.000 31.87770 192 GLN A CA 1
ATOM 1355 C C . GLN A 1 192 ? -19.77537 17.53362 14.33127 1.000 26.23921 192 GLN A C 1
ATOM 1356 O O . GLN A 1 192 ? -19.48487 18.67389 13.95413 1.000 31.24172 192 GLN A O 1
ATOM 1362 N N . THR A 1 193 ? -20.61767 17.32584 15.34377 1.000 21.76434 193 THR A N 1
ATOM 1363 C CA . THR A 1 193 ? -21.27052 18.45585 15.99378 1.000 21.86289 193 THR A CA 1
ATOM 1364 C C . THR A 1 193 ? -20.63751 18.85175 17.31905 1.000 25.87287 193 THR A C 1
ATOM 1365 O O . THR A 1 193 ? -20.86340 19.97760 17.78048 1.000 27.06191 193 THR A O 1
ATOM 1369 N N . GLY A 1 194 ? -19.85559 17.97173 17.94150 1.000 25.24792 194 GLY A N 1
ATOM 1370 C CA . GLY A 1 194 ? -19.28369 18.27366 19.23555 1.000 24.12160 194 GLY A CA 1
ATOM 1371 C C . GLY A 1 194 ? -20.20317 18.03874 20.41199 1.000 22.97956 194 GLY A C 1
ATOM 1372 O O . GLY A 1 194 ? -19.79624 18.29501 21.55253 1.000 25.61269 194 GLY A O 1
ATOM 1373 N N . VAL A 1 195 ? -21.41509 17.55067 20.17816 1.000 23.66731 195 VAL A N 1
ATOM 1374 C CA . VAL A 1 195 ? -22.39381 17.35745 21.25372 1.000 25.11357 195 VAL A CA 1
ATOM 1375 C C . VAL A 1 195 ? -22.05281 16.07913 22.00970 1.000 21.14635 195 VAL A C 1
ATOM 1376 O O . VAL A 1 195 ? -21.78586 15.04606 21.37461 1.000 21.64193 195 VAL A O 1
ATOM 1380 N N . PRO A 1 196 ? -22.06544 16.08787 23.34419 1.000 19.53438 196 PRO A N 1
ATOM 1381 C CA . PRO A 1 196 ? -21.87494 14.83531 24.08937 1.000 23.36431 196 PRO A CA 1
ATOM 1382 C C . PRO A 1 196 ? -23.07501 13.91419 23.93263 1.000 21.50437 196 PRO A C 1
ATOM 1383 O O . PRO A 1 196 ? -24.22784 14.35632 23.93820 1.000 21.31580 196 PRO A O 1
ATOM 1387 N N . LEU A 1 197 ? -22.79181 12.62012 23.79355 1.000 18.35995 197 LEU A N 1
ATOM 1388 C CA . LEU A 1 197 ? -23.81682 11.61106 23.55137 1.000 18.54694 197 LEU A CA 1
ATOM 1389 C C . LEU A 1 197 ? -23.96379 10.61967 24.69055 1.000 23.34018 197 LEU A C 1
ATOM 1390 O O . LEU A 1 197 ? -25.08345 10.29005 25.07636 1.000 22.50799 197 LEU A O 1
ATOM 1395 N N . MET A 1 198 ? -22.86525 10.11611 25.23968 1.000 18.54556 198 MET A N 1
ATOM 1396 C CA . MET A 1 198 ? -22.97080 9.09956 26.27655 1.000 21.29141 198 MET A CA 1
ATOM 1397 C C . MET A 1 198 ? -21.95455 9.40103 27.36182 1.000 16.93403 198 MET A C 1
ATOM 1398 O O . MET A 1 198 ? -20.93562 10.04554 27.11913 1.000 15.28603 198 MET A O 1
ATOM 1403 N N . GLY A 1 199 ? -22.24060 8.91880 28.56363 1.000 17.77150 199 GLY A N 1
ATOM 1404 C CA . GLY A 1 199 ? -21.38666 9.19368 29.69994 1.000 15.29268 199 GLY A CA 1
ATOM 1405 C C . GLY A 1 199 ? -21.40203 8.06567 30.70306 1.000 18.94059 199 GLY A C 1
ATOM 1406 O O . GLY A 1 199 ? -22.45345 7.47378 30.96804 1.000 19.24749 199 GLY A O 1
ATOM 1407 N N . VAL A 1 200 ? -20.23301 7.75985 31.25686 1.000 17.33692 200 VAL A N 1
ATOM 1408 C CA . VAL A 1 200 ? -20.08721 6.81527 32.35105 1.000 17.97323 200 VAL A CA 1
ATOM 1409 C C . VAL A 1 200 ? -19.22056 7.47542 33.41152 1.000 15.91859 200 VAL A C 1
ATOM 1410 O O . VAL A 1 200 ? -18.11952 7.94918 33.10796 1.000 14.74094 200 VAL A O 1
ATOM 1414 N N . ILE A 1 201 ? -19.71192 7.50500 34.64772 1.000 13.90426 201 ILE A N 1
ATOM 1415 C CA . ILE A 1 201 ? -18.92839 7.91734 35.80320 1.000 14.08912 201 ILE A CA 1
ATOM 1416 C C . ILE A 1 201 ? -18.82916 6.72490 36.74565 1.000 18.98862 201 ILE A C 1
ATOM 1417 O O . ILE A 1 201 ? -19.85052 6.13300 37.11497 1.000 16.94668 201 ILE A O 1
ATOM 1422 N N . ASN A 1 202 ? -17.60498 6.34823 37.11700 1.000 17.04869 202 ASN A N 1
ATOM 1423 C CA . ASN A 1 202 ? -17.40663 5.27734 38.09296 1.000 20.40633 202 ASN A CA 1
ATOM 1424 C C . ASN A 1 202 ? -16.71192 5.85198 39.31935 1.000 16.62917 202 ASN A C 1
ATOM 1425 O O . ASN A 1 202 ? -15.59428 6.36003 39.22311 1.000 21.97359 202 ASN A O 1
ATOM 1430 N N . GLN A 1 203 ? -17.37613 5.78193 40.46053 1.000 18.84658 203 GLN A N 1
ATOM 1431 C CA . GLN A 1 203 ? -16.86567 6.18916 41.76348 1.000 19.68669 203 GLN A CA 1
ATOM 1432 C C . GLN A 1 203 ? -16.33026 4.94387 42.46721 1.000 17.58525 203 GLN A C 1
ATOM 1433 O O . GLN A 1 203 ? -17.12295 4.14892 42.98504 1.000 20.75420 203 GLN A O 1
ATOM 1439 N N . PRO A 1 204 ? -15.01383 4.71299 42.50125 1.000 18.96904 204 PRO A N 1
ATOM 1440 C CA . PRO A 1 204 ? -14.50942 3.43369 43.02934 1.000 18.44995 204 PRO A CA 1
ATOM 1441 C C . PRO A 1 204 ? -14.52075 3.32169 44.54681 1.000 18.63939 204 PRO A C 1
ATOM 1442 O O . PRO A 1 204 ? -14.44515 2.19678 45.06120 1.000 20.74757 204 PRO A O 1
ATOM 1446 N N . PHE A 1 205 ? -14.60501 4.43381 45.27789 1.000 16.60405 205 PHE A N 1
ATOM 1447 C CA . PHE A 1 205 ? -14.51999 4.43941 46.74111 1.000 21.19828 205 PHE A CA 1
ATOM 1448 C C . PHE A 1 205 ? -15.74782 5.15598 47.29511 1.000 20.51301 205 PHE A C 1
ATOM 1449 O O . PHE A 1 205 ? -15.67032 6.32998 47.66164 1.000 25.66923 205 PHE A O 1
ATOM 1457 N N . VAL A 1 206 ? -16.86411 4.44760 47.41255 1.000 19.36277 206 VAL A N 1
ATOM 1458 C CA . VAL A 1 206 ? -18.09332 5.03426 47.94143 1.000 26.52023 206 VAL A CA 1
ATOM 1459 C C . VAL A 1 206 ? -18.28773 4.69582 49.41458 1.000 29.34150 206 VAL A C 1
ATOM 1460 O O . VAL A 1 206 ? -18.53740 5.57855 50.23521 1.000 34.62868 206 VAL A O 1
ATOM 1464 N N . SER A 1 207 ? -18.17347 3.42067 49.77403 1.000 29.43865 207 SER A N 1
ATOM 1465 C CA . SER A 1 207 ? -18.35645 3.00866 51.15865 1.000 36.91295 207 SER A CA 1
ATOM 1466 C C . SER A 1 207 ? -17.32193 1.95597 51.51397 1.000 30.91752 207 SER A C 1
ATOM 1467 O O . SER A 1 207 ? -17.08636 1.02033 50.74554 1.000 29.79552 207 SER A O 1
ATOM 1470 N N . GLN A 1 208 ? -16.70338 2.11867 52.67873 1.000 29.63038 208 GLN A N 1
ATOM 1471 C CA . GLN A 1 208 ? -15.69218 1.19148 53.15902 1.000 33.27642 208 GLN A CA 1
ATOM 1472 C C . GLN A 1 208 ? -16.21105 0.49703 54.40611 1.000 38.02877 208 GLN A C 1
ATOM 1473 O O . GLN A 1 208 ? -16.57829 1.16426 55.37994 1.000 35.54857 208 GLN A O 1
ATOM 1479 N N . ASP A 1 209 ? -16.24589 -0.83448 54.37037 1.000 37.13071 209 ASP A N 1
ATOM 1480 C CA . ASP A 1 209 ? -16.41653 -1.61493 55.58905 1.000 37.05475 209 ASP A CA 1
ATOM 1481 C C . ASP A 1 209 ? -15.23123 -1.36816 56.51493 1.000 34.17845 209 ASP A C 1
ATOM 1482 O O . ASP A 1 209 ? -14.08180 -1.58727 56.12625 1.000 35.77883 209 ASP A O 1
ATOM 1487 N N . LEU A 1 210 ? -15.50719 -0.91064 57.74191 1.000 35.07558 210 LEU A N 1
ATOM 1488 C CA . LEU A 1 210 ? -14.43219 -0.65306 58.69918 1.000 33.13129 210 LEU A CA 1
ATOM 1489 C C . LEU A 1 210 ? -13.72978 -1.93247 59.14738 1.000 36.13589 210 LEU A C 1
ATOM 1490 O O . LEU A 1 210 ? -12.57387 -1.88225 59.57987 1.000 35.37874 210 LEU A O 1
ATOM 1495 N N . HIS A 1 211 ? -14.39632 -3.07969 59.06596 1.000 34.11169 211 HIS A N 1
ATOM 1496 C CA . HIS A 1 211 ? -13.81713 -4.30885 59.59863 1.000 35.12096 211 HIS A CA 1
ATOM 1497 C C . HIS A 1 211 ? -13.00563 -5.07992 58.57008 1.000 34.16048 211 HIS A C 1
ATOM 1498 O O . HIS A 1 211 ? -11.96108 -5.64786 58.91247 1.000 30.65932 211 HIS A O 1
ATOM 1505 N N . THR A 1 212 ? -13.45599 -5.10356 57.31646 1.000 34.55482 212 THR A N 1
ATOM 1506 C CA . THR A 1 212 ? -12.70578 -5.74109 56.24659 1.000 32.82943 212 THR A CA 1
ATOM 1507 C C . THR A 1 212 ? -11.83312 -4.77346 55.46214 1.000 34.47529 212 THR A C 1
ATOM 1508 O O . THR A 1 212 ? -10.95238 -5.22877 54.72425 1.000 34.31630 212 THR A O 1
ATOM 1512 N N . ARG A 1 213 ? -12.05002 -3.46252 55.61430 1.000 35.81681 213 ARG A N 1
ATOM 1513 C CA . ARG A 1 213 ? -11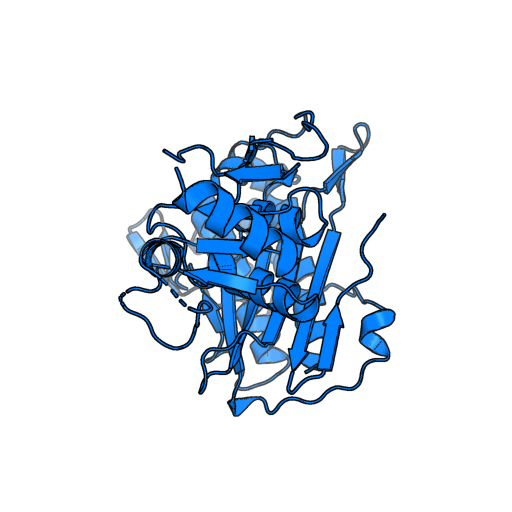.33938 -2.39369 54.90402 1.000 36.85970 213 ARG A CA 1
ATOM 1514 C C . ARG A 1 213 ? -11.53385 -2.44515 53.38068 1.000 33.14763 213 ARG A C 1
ATOM 1515 O O . ARG A 1 213 ? -10.80566 -1.78016 52.63701 1.000 33.79408 213 ARG A O 1
ATOM 1523 N N . ARG A 1 214 ? -12.51564 -3.18925 52.88572 1.000 28.90558 214 ARG A N 1
ATOM 1524 C CA . ARG A 1 214 ? -12.73397 -3.27735 51.44596 1.000 36.99128 214 ARG A CA 1
ATOM 1525 C C . ARG A 1 214 ? -13.74475 -2.22978 50.98816 1.000 30.70541 214 ARG A C 1
ATOM 1526 O O . ARG A 1 214 ? -14.73274 -1.94846 51.67461 1.000 30.15394 214 ARG A O 1
ATOM 1534 N N . TRP A 1 215 ? -13.48077 -1.64808 49.82443 1.000 33.59531 215 TRP A N 1
ATOM 1535 C CA . TRP A 1 215 ? -14.27485 -0.55376 49.28097 1.000 29.53978 215 TRP A CA 1
ATOM 1536 C C . TRP A 1 215 ? -15.26388 -1.07343 48.24816 1.000 29.10134 215 TRP A C 1
ATOM 1537 O O . TRP A 1 215 ? -14.92480 -1.93069 47.42850 1.000 32.26707 215 TRP A O 1
ATOM 1548 N N . LYS A 1 216 ? -16.48617 -0.55323 48.29248 1.000 31.58187 216 LYS A N 1
ATOM 1549 C CA . LYS A 1 216 ? -17.44921 -0.72260 47.21414 1.000 32.78410 216 LYS A CA 1
ATOM 1550 C C . LYS A 1 216 ? -17.62660 0.60542 46.48842 1.000 28.97106 216 LYS A C 1
ATOM 1551 O O . LYS A 1 216 ? -17.53702 1.67758 47.09699 1.000 26.55036 216 LYS A O 1
ATOM 1557 N N . GLY A 1 217 ? -17.86630 0.53076 45.17835 1.000 30.38565 217 GLY A N 1
ATOM 1558 C CA . GLY A 1 217 ? -18.08895 1.73224 44.38756 1.000 23.53057 217 GLY A CA 1
ATOM 1559 C C . GLY A 1 217 ? -19.47094 1.81667 43.76046 1.000 27.25742 217 GLY A C 1
ATOM 1560 O O . GLY A 1 217 ? -20.34392 0.99662 44.05322 1.000 28.19900 217 GLY A O 1
ATOM 1561 N N . GLN A 1 218 ? -19.68632 2.80569 42.89673 1.000 27.37294 218 GLN A N 1
ATOM 1562 C CA . GLN A 1 218 ? -20.96127 2.98707 42.21716 1.000 27.13101 218 GLN A CA 1
ATOM 1563 C C . GLN A 1 218 ? -20.70533 3.48869 40.80237 1.000 24.69988 218 GLN A C 1
ATOM 1564 O O . GLN A 1 218 ? -19.79666 4.29024 40.58257 1.000 25.64829 218 GLN A O 1
ATOM 1570 N N . CYS A 1 219 ? -21.50623 3.03019 39.84679 1.000 28.71686 219 CYS A N 1
ATOM 1571 C CA . CYS A 1 219 ? -21.44077 3.52690 38.48129 1.000 26.35372 219 CYS A CA 1
ATOM 1572 C C . CYS A 1 219 ? -22.71206 4.30340 38.14815 1.000 24.39967 219 CYS A C 1
ATOM 1573 O O . CYS A 1 219 ? -23.77723 4.05036 38.71255 1.000 26.75427 219 CYS A O 1
ATOM 1576 N N . TYR A 1 220 ? -22.57277 5.28108 37.24996 1.000 22.08302 220 TYR A N 1
ATOM 1577 C CA . TYR A 1 220 ? -23.66094 6.11546 36.762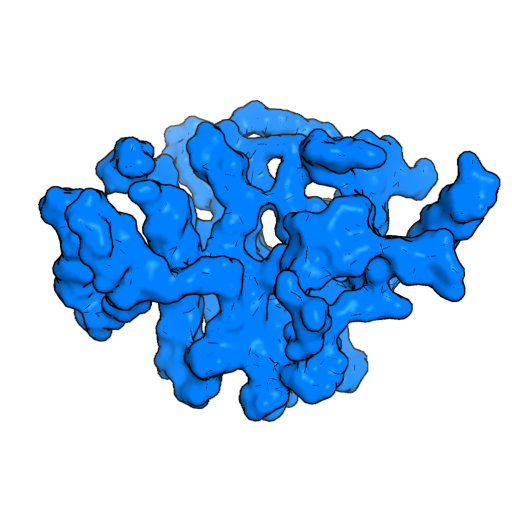23 1.000 22.31194 220 TYR A CA 1
ATOM 1578 C C . TYR A 1 220 ? -23.47527 6.25259 35.26445 1.000 22.02911 220 TYR A C 1
ATOM 1579 O O . TYR A 1 220 ? -22.34369 6.37070 34.79920 1.000 21.41510 220 TYR A O 1
ATOM 1588 N N . TRP A 1 221 ? -24.57111 6.22133 34.50676 1.000 21.40621 221 TRP A N 1
ATOM 1589 C CA . TRP A 1 221 ? -24.46453 6.32650 33.06077 1.000 19.56702 221 TRP A CA 1
ATOM 1590 C C . TRP A 1 221 ? -25.61719 7.14753 32.49925 1.000 21.05919 221 TRP A C 1
ATOM 1591 O O . TRP A 1 221 ? -26.64785 7.35077 33.14461 1.000 22.38344 221 TRP A O 1
ATOM 1602 N N . GLY A 1 222 ? -25.41568 7.62320 31.27729 1.000 18.75638 222 GLY A N 1
ATOM 1603 C CA . GLY A 1 222 ? -26.42762 8.40375 30.59102 1.000 17.27465 222 GLY A CA 1
ATOM 1604 C C . GLY A 1 222 ? -26.18831 8.38171 29.09796 1.000 24.25378 222 GLY A C 1
ATOM 1605 O O . GLY A 1 222 ? -25.05266 8.21132 28.63919 1.000 15.96831 222 GLY A O 1
ATOM 1606 N N . LEU A 1 223 ? -27.27037 8.58285 28.33846 1.000 23.52944 223 LEU A N 1
ATOM 1607 C CA . LEU A 1 223 ? -27.27992 8.52710 26.88059 1.000 21.91293 223 LEU A CA 1
ATOM 1608 C C . LEU A 1 223 ? -28.33103 9.49826 26.34791 1.000 24.09440 223 LEU A C 1
ATOM 1609 O O . LEU A 1 223 ? -29.49263 9.45729 26.76834 1.000 22.83074 223 LEU A O 1
ATOM 1614 N N . SER A 1 224 ? -27.91808 10.37032 25.42626 1.000 18.59718 224 SER A N 1
ATOM 1615 C CA . SER A 1 224 ? -28.79653 11.36393 24.80317 1.000 21.10591 224 SER A CA 1
ATOM 1616 C C . SER A 1 224 ? -28.50877 11.35131 23.30398 1.000 26.08562 224 SER A C 1
ATOM 1617 O O . SER A 1 224 ? -27.56376 11.99734 22.84305 1.000 21.78252 224 SER A O 1
ATOM 1620 N N . TYR A 1 225 ? -29.32812 10.62827 22.54669 1.000 20.98050 225 TYR A N 1
ATOM 1621 C CA . TYR A 1 225 ? -29.07981 10.40244 21.12678 1.000 26.81940 225 TYR A CA 1
ATOM 1622 C C . TYR A 1 225 ? -30.34840 10.67955 20.33102 1.000 23.91355 225 TYR A C 1
ATOM 1623 O O . TYR A 1 225 ? -31.33843 9.95314 20.47028 1.000 20.36583 225 TYR A O 1
ATOM 1632 N N . LEU A 1 226 ? -30.30298 11.72115 19.49384 1.000 28.88969 226 LEU A N 1
ATOM 1633 C CA . LEU A 1 226 ? -31.38322 12.06658 18.56475 1.000 26.97236 226 LEU A CA 1
ATOM 1634 C C . LEU A 1 226 ? -32.73242 12.12573 19.27403 1.000 29.09814 226 LEU A C 1
ATOM 1635 O O . LEU A 1 226 ? -33.71435 11.50956 18.85166 1.000 26.26347 226 LEU A O 1
ATOM 1640 N N . GLY A 1 227 ? -32.76273 12.84476 20.39338 1.000 29.81838 227 GLY A N 1
ATOM 1641 C CA . GLY A 1 227 ? -33.98649 13.02528 21.14022 1.000 30.08379 227 GLY A CA 1
ATOM 1642 C C . GLY A 1 227 ? -34.35231 11.91026 22.09630 1.000 28.14878 227 GLY A C 1
ATOM 1643 O O . GLY A 1 227 ? -35.34867 12.04818 22.81426 1.000 28.70275 227 GLY A O 1
ATOM 1644 N N . THR A 1 228 ? -33.60739 10.80557 22.12753 1.000 24.82274 228 THR A N 1
ATOM 1645 C CA . THR A 1 228 ? -33.82326 9.78241 23.14715 1.000 30.84780 228 THR A CA 1
ATOM 1646 C C . THR A 1 228 ? -32.88990 10.04540 24.32705 1.000 31.02566 228 THR A C 1
ATOM 1647 O O . THR A 1 228 ? -31.69546 10.29005 24.13299 1.000 24.78548 228 THR A O 1
ATOM 1651 N N . ASN A 1 229 ? -33.44017 10.00785 25.54394 1.000 29.04996 229 ASN A N 1
ATOM 1652 C CA . ASN A 1 229 ? -32.72177 10.39548 26.75722 1.000 25.52250 229 ASN A CA 1
ATOM 1653 C C . ASN A 1 229 ? -32.94549 9.33903 27.83009 1.000 34.32149 229 ASN A C 1
ATOM 1654 O O . ASN A 1 229 ? -34.04755 9.24255 28.38165 1.000 32.48233 229 ASN A O 1
ATOM 1659 N N . ILE A 1 230 ? -31.90618 8.55751 28.14420 1.000 26.91966 230 ILE A N 1
ATOM 1660 C CA . ILE A 1 230 ? -31.98881 7.57845 29.22207 1.000 27.86185 230 ILE A CA 1
ATOM 1661 C C . ILE A 1 230 ? -30.77679 7.70177 30.13588 1.000 29.47518 230 ILE A C 1
ATOM 1662 O O . ILE A 1 230 ? -29.71431 8.18208 29.73967 1.000 25.57778 230 ILE A O 1
ATOM 1667 N N . HIS A 1 231 ? -30.95016 7.24472 31.37574 1.000 25.70406 231 HIS A N 1
ATOM 1668 C CA . HIS A 1 231 ? -29.91011 7.35867 32.39032 1.000 27.48472 231 HIS A CA 1
ATOM 1669 C C . HIS A 1 231 ? -30.14960 6.29780 33.45396 1.000 27.13540 231 HIS A C 1
ATOM 1670 O O . HIS A 1 231 ? -31.24144 5.73441 33.55882 1.000 29.81128 231 HIS A O 1
ATOM 1677 N N . SER A 1 232 ? -29.12127 6.04996 34.25967 1.000 27.89030 232 SER A N 1
ATOM 1678 C CA . SER A 1 232 ? -29.21658 5.02130 35.28633 1.000 31.08237 232 SER A CA 1
ATOM 1679 C C . SER A 1 232 ? -30.19811 5.43261 36.38162 1.000 24.38594 232 SER A C 1
ATOM 1680 O O . SER A 1 232 ? -30.56441 6.60426 36.52355 1.000 24.23167 232 SER A O 1
ATOM 1683 N N . LEU A 1 233 ? -30.63028 4.44488 37.16164 1.000 26.28208 233 LEU A N 1
ATOM 1684 C CA . LEU A 1 233 ? -31.54980 4.71625 38.26221 1.000 37.08799 233 LEU A CA 1
ATOM 1685 C C . LEU A 1 233 ? -30.83360 5.51762 39.33967 1.000 33.64317 233 LEU A C 1
ATOM 1686 O O . LEU A 1 233 ? -29.81537 5.07475 39.88046 1.000 34.35573 233 LEU A O 1
ATOM 1691 N N . LEU A 1 234 ? -31.36294 6.68963 39.63736 1.000 31.70184 234 LEU A N 1
ATOM 1692 C CA . LEU A 1 234 ? -30.82862 7.54325 40.69264 1.000 45.85684 234 LEU A CA 1
ATOM 1693 C C . LEU A 1 234 ? -31.36507 7.10666 42.05471 1.000 54.80688 234 LEU A C 1
ATOM 1694 O O . LEU A 1 234 ? -32.56659 6.83682 42.18440 1.000 54.19172 234 LEU A O 1
ATOM 1699 N N . PRO A 1 235 ? -30.51923 7.00930 43.08177 1.000 56.87696 235 PRO A N 1
ATOM 1700 C CA . PRO A 1 235 ? -31.02872 6.77551 44.43522 1.000 64.64308 235 PRO A CA 1
ATOM 1701 C C . PRO A 1 235 ? -31.79283 7.98310 44.94486 1.000 62.96220 235 PRO A C 1
ATOM 1702 O O . PRO A 1 235 ? -31.57799 9.11714 44.47643 1.000 61.65919 235 PRO A O 1
ATOM 1706 N N . PRO A 1 236 ? -32.71564 7.79686 45.90567 1.000 68.75950 236 PRO A N 1
ATOM 1707 C CA . PRO A 1 236 ? -33.49264 8.89629 46.49640 1.000 71.15995 236 PRO A CA 1
ATOM 1708 C C . PRO A 1 236 ? -32.64112 9.91442 47.26545 1.000 70.92643 236 PRO A C 1
ATOM 1709 O O . PRO A 1 236 ? -31.68516 9.54419 47.95158 1.000 57.85701 236 PRO A O 1
ATOM 1713 N N . SER A 1 262 ? -32.07759 28.68475 49.16155 1.000 72.08832 262 SER A N 1
ATOM 1714 C CA . SER A 1 262 ? -32.82595 28.53343 47.91843 1.000 70.62379 262 SER A CA 1
ATOM 1715 C C . SER A 1 262 ? -32.06544 27.68808 46.89581 1.000 69.86926 262 SER A C 1
ATOM 1716 O O . SER A 1 262 ? -32.66751 26.90430 46.15837 1.000 71.57792 262 SER A O 1
ATOM 1719 N N . VAL A 1 263 ? -30.74404 27.84851 46.84755 1.000 63.90621 263 VAL A N 1
ATOM 1720 C CA . VAL A 1 263 ? -29.92041 27.17691 45.84883 1.000 58.45903 263 VAL A CA 1
ATOM 1721 C C . VAL A 1 263 ? -28.63233 26.69143 46.51068 1.000 54.83902 263 VAL A C 1
ATOM 1722 O O . VAL A 1 263 ? -28.00978 27.41519 47.29728 1.000 55.23962 263 VAL A O 1
ATOM 1726 N N . VAL A 1 264 ? -28.25477 25.44498 46.21169 1.000 48.87916 264 VAL A N 1
ATOM 1727 C CA . VAL A 1 264 ? -27.02940 24.82993 46.71305 1.000 40.10856 264 VAL A CA 1
ATOM 1728 C C . VAL A 1 264 ? -26.00659 24.79279 45.58244 1.000 37.42886 264 VAL A C 1
ATOM 1729 O O . VAL A 1 264 ? -26.33786 24.41732 44.45186 1.000 36.09397 264 VAL A O 1
ATOM 1733 N N . ILE A 1 265 ? -24.76448 25.18674 45.88099 1.000 35.47620 265 ILE A N 1
ATOM 1734 C CA . ILE A 1 265 ? -23.73286 25.42077 44.87336 1.000 28.26335 265 ILE A CA 1
ATOM 1735 C C . ILE A 1 265 ? -22.42843 24.76902 45.31507 1.000 28.26621 265 ILE A C 1
ATOM 1736 O O . ILE A 1 265 ? -21.97028 25.00873 46.43514 1.000 28.61557 265 ILE A O 1
ATOM 1741 N N . SER A 1 266 ? -21.79235 24.01640 44.41305 1.000 23.71871 266 SER A N 1
ATOM 1742 C CA . SER A 1 266 ? -20.50169 23.39399 44.67151 1.000 26.40361 266 SER A CA 1
ATOM 1743 C C . SER A 1 266 ? -19.38307 24.10958 43.92054 1.000 24.42528 266 SER A C 1
ATOM 1744 O O . SER A 1 266 ? -19.54275 24.48134 42.75249 1.000 26.62691 266 SER A O 1
ATOM 1747 N N . THR A 1 267 ? -18.25687 24.32363 44.60636 1.000 22.51072 267 THR A N 1
ATOM 1748 C CA . THR A 1 267 ? -17.07923 24.92170 43.99007 1.000 20.85079 267 THR A CA 1
ATOM 1749 C C . THR A 1 267 ? -15.84914 24.15312 44.44877 1.000 25.94741 267 THR A C 1
ATOM 1750 O O . THR A 1 267 ? -15.88813 23.40268 45.43133 1.000 25.40431 267 THR A O 1
ATOM 1754 N N . SER A 1 268 ? -14.74984 24.35532 43.72643 1.000 23.04778 268 SER A N 1
ATOM 1755 C CA . SER A 1 268 ? -13.51024 23.63479 43.96780 1.000 27.05213 268 SER A CA 1
ATOM 1756 C C . SER A 1 268 ? -12.80239 24.16493 45.22291 1.000 29.36185 268 SER A C 1
ATOM 1757 O O . SER A 1 268 ? -13.27278 25.08965 45.89038 1.000 27.91460 268 SER A O 1
ATOM 1760 N N . GLU A 1 269 ? -11.65295 23.56832 45.55866 1.000 30.49085 269 GLU A N 1
ATOM 1761 C CA . GLU A 1 269 ? -10.88938 24.02786 46.71684 1.000 37.00558 269 GLU A CA 1
ATOM 1762 C C . GLU A 1 269 ? -10.20861 25.36253 46.45090 1.000 38.06804 269 GLU A C 1
ATOM 1763 O O . GLU A 1 269 ? -10.11060 26.20626 47.34956 1.000 40.81871 269 GLU A O 1
ATOM 1769 N N . LYS A 1 270 ? -9.67035 25.54501 45.25117 1.000 34.42529 270 LYS A N 1
ATOM 1770 C CA . LYS A 1 270 ? -8.88550 26.72272 44.93052 1.000 35.33495 270 LYS A CA 1
ATOM 1771 C C . LYS A 1 270 ? -9.74828 27.84779 44.37690 1.000 38.17285 270 LYS A C 1
ATOM 1772 O O . LYS A 1 270 ? -9.21381 28.89861 44.00437 1.000 44.75133 270 LYS A O 1
ATOM 1778 N N . GLU A 1 271 ? -11.06866 27.64743 44.32211 1.000 33.62303 271 GLU A N 1
ATOM 1779 C CA . GLU A 1 271 ? -11.96279 28.58495 43.65483 1.000 35.07760 271 GLU A CA 1
ATOM 1780 C C . GLU A 1 271 ? -11.93570 29.94967 44.33688 1.000 39.44006 271 GLU A C 1
ATOM 1781 O O . GLU A 1 271 ? -12.13880 30.05633 45.54927 1.000 38.39161 271 GLU A O 1
ATOM 1787 N N . THR A 1 272 ? -11.68174 30.99156 43.54537 1.000 40.99221 272 THR A N 1
ATOM 1788 C CA . THR A 1 272 ? -11.63682 32.37915 44.01570 1.000 41.20677 272 THR A CA 1
ATOM 1789 C C . THR A 1 272 ? -12.38482 33.29830 43.05157 1.000 43.69526 272 THR A C 1
ATOM 1790 O O . THR A 1 272 ? -13.47392 33.78247 43.35285 1.000 48.62753 272 THR A O 1
ATOM 1794 N N . ARG A 1 284 ? -25.61029 26.65672 51.43820 1.000 53.27236 284 ARG A N 1
ATOM 1795 C CA . ARG A 1 284 ? -25.66654 27.38025 50.17046 1.000 46.78779 284 ARG A CA 1
ATOM 1796 C C . ARG A 1 284 ? -24.46992 27.03523 49.27361 1.000 39.33373 284 ARG A C 1
ATOM 1797 O O . ARG A 1 284 ? -24.63815 26.44192 48.21537 1.000 36.32491 284 ARG A O 1
ATOM 1805 N N . ILE A 1 285 ? -23.26555 27.39636 49.70764 1.000 37.86963 285 ILE A N 1
ATOM 1806 C CA . ILE A 1 285 ? -22.03859 27.15435 48.95975 1.000 34.13866 285 ILE A CA 1
ATOM 1807 C C . ILE A 1 285 ? -21.18412 26.14155 49.71484 1.000 32.74430 285 ILE A C 1
ATOM 1808 O O . ILE A 1 285 ? -20.87516 26.33691 50.89496 1.000 35.44350 285 ILE A O 1
ATOM 1813 N N . PHE A 1 286 ? -20.79271 25.06950 49.02381 1.000 31.68910 286 PHE A N 1
ATOM 1814 C CA . PHE A 1 286 ? -19.96312 24.00154 49.55930 1.000 27.19491 286 PHE A CA 1
ATOM 1815 C C . PHE A 1 286 ? -18.70657 23.83993 48.71646 1.000 29.23192 286 PHE A C 1
ATOM 1816 O O . PHE A 1 286 ? -18.75749 23.89962 47.48038 1.000 24.03284 286 PHE A O 1
ATOM 1824 N N . ARG A 1 287 ? -17.59318 23.58574 49.39339 1.000 25.24563 287 ARG A N 1
ATOM 1825 C CA . ARG A 1 287 ? -16.36286 23.17044 48.74484 1.000 25.17308 287 ARG A CA 1
ATOM 1826 C C . ARG A 1 287 ? -16.30461 21.65277 48.63652 1.000 27.75895 287 ARG A C 1
ATOM 1827 O O . ARG A 1 287 ? -16.61939 20.93549 49.59449 1.000 26.54931 287 ARG A O 1
ATOM 1835 N N . ALA A 1 288 ? -15.89992 21.17087 47.45749 1.000 27.31878 288 ALA A N 1
ATOM 1836 C CA . ALA A 1 288 ? -15.70376 19.74693 47.21916 1.000 23.67901 288 ALA A CA 1
ATOM 1837 C C . ALA A 1 288 ? -14.55117 19.54482 46.24521 1.000 24.54724 288 ALA A C 1
ATOM 1838 O O . ALA A 1 288 ? -14.42740 20.27670 45.26052 1.000 19.91906 288 ALA A O 1
ATOM 1840 N N . ALA A 1 289 ? -13.71310 18.54872 46.52505 1.000 23.85224 289 ALA A N 1
ATOM 1841 C CA . ALA A 1 289 ? -12.66468 18.18158 45.58855 1.000 25.89925 289 ALA A CA 1
ATOM 1842 C C . ALA A 1 289 ? -13.24668 17.36838 44.43791 1.000 25.57490 289 ALA A C 1
ATOM 1843 O O . ALA A 1 289 ? -14.28994 16.72095 44.56690 1.000 18.34964 289 ALA A O 1
ATOM 1845 N N . GLY A 1 290 ? -12.54500 17.40362 43.30481 1.000 21.26922 290 GLY A N 1
ATOM 1846 C CA . GLY A 1 290 ? -12.89335 16.59600 42.15528 1.000 21.82436 290 GLY A CA 1
ATOM 1847 C C . GLY A 1 290 ? -13.82516 17.27447 41.17579 1.000 19.62108 290 GLY A C 1
ATOM 1848 O O . GLY A 1 290 ? -14.91558 17.71672 41.55160 1.000 22.95015 290 GLY A O 1
ATOM 1849 N N . ALA A 1 291 ? -13.40924 17.35148 39.90926 1.000 20.89108 291 ALA A N 1
ATOM 1850 C CA . ALA A 1 291 ? -14.27607 17.89161 38.86429 1.000 20.69755 291 ALA A CA 1
ATOM 1851 C C . ALA A 1 291 ? -15.40921 16.92613 38.55023 1.000 18.08767 291 ALA A C 1
ATOM 1852 O O . ALA A 1 291 ? -16.59045 17.31441 38.49611 1.000 21.71571 291 ALA A O 1
ATOM 1854 N N . GLY A 1 292 ? -15.06193 15.65413 38.34696 1.000 20.03963 292 GLY A N 1
ATOM 1855 C CA . GLY A 1 292 ? -16.07792 14.65012 38.10378 1.000 18.12493 292 GLY A CA 1
ATOM 1856 C C . GLY A 1 292 ? -17.01999 14.50572 39.27662 1.000 19.16496 292 GLY A C 1
ATOM 1857 O O . GLY A 1 292 ? -18.22516 14.31864 39.09612 1.000 23.06523 292 GLY A O 1
ATOM 1858 N N . TYR A 1 293 ? -16.48846 14.63232 40.49575 1.000 22.07114 293 TYR A N 1
ATOM 1859 C CA . TYR A 1 293 ? -17.30754 14.44771 41.68944 1.000 22.03654 293 TYR A CA 1
ATOM 1860 C C . TYR A 1 293 ? -18.29328 15.59468 41.87614 1.000 18.29926 293 TYR A C 1
ATOM 1861 O O . TYR A 1 293 ? -19.43789 15.36786 42.27402 1.000 20.65738 293 TYR A O 1
ATOM 1870 N N . LYS A 1 294 ? -17.87738 16.83389 41.60579 1.000 21.62573 294 LYS A N 1
ATOM 1871 C CA . LYS A 1 294 ? -18.81402 17.94986 41.73835 1.000 20.80317 294 LYS A CA 1
ATOM 1872 C C . LYS A 1 294 ? -19.90090 17.86331 40.68111 1.000 19.14313 294 LYS A C 1
ATOM 1873 O O . LYS A 1 294 ? -21.08769 18.11175 40.96571 1.000 20.91691 294 LYS A O 1
ATOM 1879 N N . SER A 1 295 ? -19.51841 17.47391 39.45974 1.000 17.98472 295 SER A N 1
ATOM 1880 C CA . SER A 1 295 ? -20.52683 17.19197 38.44395 1.000 19.61604 295 SER A CA 1
ATOM 1881 C C . SER A 1 295 ? -21.51619 16.14235 38.93210 1.000 18.38764 295 SER A C 1
ATOM 1882 O O . SER A 1 295 ? -22.73165 16.29964 38.78535 1.000 21.66829 295 SER A O 1
ATOM 1885 N N . LEU A 1 296 ? -21.00401 15.05717 39.51627 1.000 18.76399 296 LEU A N 1
ATOM 1886 C CA . LEU A 1 296 ? -21.86469 14.01024 40.05456 1.000 18.49388 296 LEU A CA 1
ATOM 1887 C C . LEU A 1 296 ? -22.78797 14.54457 41.14231 1.000 21.59197 296 LEU A C 1
ATOM 1888 O O . LEU A 1 296 ? -23.93223 14.09790 41.26255 1.000 22.32887 296 LEU A O 1
ATOM 1893 N N . CYS A 1 297 ? -22.29802 15.47608 41.96357 1.000 19.92974 297 CYS A N 1
ATOM 1894 C CA . CYS A 1 297 ? -23.15081 16.09895 42.97366 1.000 23.34705 297 CYS A CA 1
ATOM 1895 C C . CYS A 1 297 ? -24.34186 16.77917 42.32195 1.000 25.13356 297 CYS A C 1
ATOM 1896 O O . CYS A 1 297 ? -25.45995 16.73365 42.84376 1.000 24.49498 297 CYS A O 1
ATOM 1899 N N . VAL A 1 298 ? -24.10640 17.44769 41.19249 1.000 22.75844 298 VAL A N 1
ATOM 1900 C CA . VAL A 1 298 ? -25.21686 18.05545 40.45954 1.000 22.47450 298 VAL A CA 1
ATOM 1901 C C . VAL A 1 298 ? -26.14240 16.98023 39.88826 1.000 27.44759 298 VAL A C 1
ATOM 1902 O O . VAL A 1 298 ? -27.37205 17.08389 39.98576 1.000 26.45002 298 VAL A O 1
ATOM 1906 N N . ILE A 1 299 ? -25.56307 15.92918 39.29754 1.000 23.56171 299 ILE A N 1
ATOM 1907 C CA . ILE A 1 299 ? -26.34419 14.82758 38.72844 1.000 19.73235 299 ILE A CA 1
ATOM 1908 C C . ILE A 1 299 ? -27.28044 14.21899 39.76882 1.000 29.26396 299 ILE A C 1
ATOM 1909 O O . ILE A 1 299 ? -28.47354 14.01257 39.51109 1.000 29.54423 299 ILE A O 1
ATOM 1914 N N . LEU A 1 300 ? -26.74683 13.88374 40.94561 1.000 26.01845 300 LEU A N 1
ATOM 1915 C CA . LEU A 1 300 ? -27.53561 13.25676 41.99683 1.000 23.95494 300 LEU A CA 1
ATOM 1916 C C . LEU A 1 300 ? -28.44543 14.23959 42.71294 1.000 28.41420 300 LEU A C 1
ATOM 1917 O O . LEU A 1 300 ? -29.29089 13.81338 43.50608 1.000 31.04068 300 LEU A O 1
ATOM 1922 N N . GLY A 1 301 ? -28.29109 15.53251 42.46549 1.000 27.12295 301 GLY A N 1
ATOM 1923 C CA . GLY A 1 301 ? -29.12180 16.52301 43.10928 1.000 29.01711 301 GLY A CA 1
ATOM 1924 C C . GLY A 1 301 ? -28.65193 16.97758 44.47156 1.000 33.10729 301 GLY A C 1
ATOM 1925 O O . GLY A 1 301 ? -29.41165 17.66099 45.16520 1.000 28.65870 301 GLY A O 1
ATOM 1926 N N . LEU A 1 302 ? -27.42967 16.61855 44.88624 1.000 30.34696 302 LEU A N 1
ATOM 1927 C CA . LEU A 1 302 ? -26.90463 17.12844 46.15074 1.000 26.28269 302 LEU A CA 1
ATOM 1928 C C . LEU A 1 302 ? -26.52047 18.59371 46.05097 1.000 27.45933 302 LEU A C 1
ATOM 1929 O O . LEU A 1 302 ? -26.38818 19.26272 47.07727 1.000 29.78111 302 LEU A O 1
ATOM 1934 N N . ALA A 1 303 ? -26.33792 19.09739 44.83733 1.000 34.79310 303 ALA A N 1
ATOM 1935 C CA . ALA A 1 303 ? -26.10426 20.50557 44.57586 1.000 31.31999 303 ALA A CA 1
ATOM 1936 C C . ALA A 1 303 ? -26.84369 20.85032 43.29362 1.000 33.12245 303 ALA A C 1
ATOM 1937 O O . ALA A 1 303 ? -26.93157 20.02510 42.38016 1.000 30.79921 303 ALA A O 1
ATOM 1939 N N . ASP A 1 304 ? -27.39270 22.06108 43.23520 1.000 35.97151 304 ASP A N 1
ATOM 1940 C CA . ASP A 1 304 ? -28.15431 22.46766 42.06082 1.000 32.75542 304 ASP A CA 1
ATOM 1941 C C . ASP A 1 304 ? -27.26174 23.00353 40.95676 1.000 31.55328 304 ASP A C 1
ATOM 1942 O O . ASP A 1 304 ? -27.61031 22.89457 39.77714 1.000 33.29631 304 ASP A O 1
ATOM 1947 N N . ILE A 1 305 ? -26.12079 23.58016 41.32077 1.000 23.00802 305 ILE A N 1
ATOM 1948 C CA . ILE A 1 305 ? -25.25510 24.30520 40.40305 1.000 24.79756 305 ILE A CA 1
ATOM 1949 C C . ILE A 1 305 ? -23.81597 23.95819 40.75597 1.000 24.90182 305 ILE A C 1
ATOM 1950 O O . ILE A 1 305 ? -23.46805 23.84559 41.93576 1.000 25.22328 305 ILE A O 1
ATOM 1955 N N . TYR A 1 306 ? -22.98181 23.75910 39.73979 1.000 24.60393 306 TYR A N 1
ATOM 1956 C CA . TYR A 1 306 ? -21.53864 23.65754 39.94308 1.000 22.75700 306 TYR A CA 1
ATOM 1957 C C . TYR A 1 306 ? -20.87047 24.67917 39.03980 1.000 23.61447 306 TYR A C 1
ATOM 1958 O O . TYR A 1 306 ? -21.01308 24.60850 37.81632 1.000 24.39103 306 TYR A O 1
ATOM 1967 N N . ILE A 1 307 ? -20.15563 25.63328 39.63893 1.000 25.15686 307 ILE A N 1
ATOM 1968 C CA . ILE A 1 307 ? -19.46260 26.68705 38.90009 1.000 28.81444 307 ILE A CA 1
ATOM 1969 C C . ILE A 1 307 ? -17.96410 26.46574 39.01219 1.000 28.87387 307 ILE A C 1
ATOM 1970 O O . ILE A 1 307 ? -17.45489 26.12405 40.08581 1.000 29.79642 307 ILE A O 1
ATOM 1975 N N . PHE A 1 308 ? -17.25681 26.66895 37.90469 1.000 30.82963 308 PHE A N 1
ATOM 1976 C CA . PHE A 1 308 ? -15.79807 26.68177 37.91745 1.000 31.13660 308 PHE A CA 1
ATOM 1977 C C . PHE A 1 308 ? -15.34630 27.86554 37.07959 1.000 38.54498 308 PHE A C 1
ATOM 1978 O O . PHE A 1 308 ? -15.68151 27.94311 35.89531 1.000 34.78329 308 PHE A O 1
ATOM 1986 N N . SER A 1 309 ? -14.59598 28.78649 37.68991 1.000 35.24019 309 SER A N 1
ATOM 1987 C CA . SER A 1 309 ? -14.31780 30.08140 37.07550 1.000 41.27930 309 SER A CA 1
ATOM 1988 C C . SER A 1 309 ? -12.98295 30.14869 36.34007 1.000 39.20708 309 SER A C 1
ATOM 1989 O O . SER A 1 309 ? -12.81335 31.01453 35.47245 1.000 36.62892 309 SER A O 1
ATOM 1992 N N . GLU A 1 310 ? -12.03752 29.27281 36.65347 1.000 36.84833 310 GLU A N 1
ATOM 1993 C CA . GLU A 1 310 ? -10.76364 29.29212 35.95692 1.000 41.49679 310 GLU A CA 1
ATOM 1994 C C . GLU A 1 310 ? -10.87292 28.54042 34.63059 1.000 39.73962 310 GLU A C 1
ATOM 1995 O O . GLU A 1 310 ? -11.92888 28.01918 34.25936 1.000 40.16823 310 GLU A O 1
ATOM 2001 N N . ASP A 1 311 ? -9.75247 28.48657 33.90957 1.000 39.44102 311 ASP A N 1
ATOM 2002 C CA . ASP A 1 311 ? -9.63595 27.77454 32.64620 1.000 40.90317 311 ASP A CA 1
ATOM 2003 C C . ASP A 1 311 ? -8.97326 26.40950 32.80573 1.000 40.54114 311 ASP A C 1
ATOM 2004 O O . ASP A 1 311 ? -8.45543 25.86076 31.82442 1.000 36.16130 311 ASP A O 1
ATOM 2009 N N . THR A 1 312 ? -8.98917 25.84630 34.01692 1.000 40.11301 312 THR A N 1
ATOM 2010 C CA . THR A 1 312 ? -8.24545 24.63301 34.32917 1.000 36.09644 312 THR A CA 1
ATOM 2011 C C . THR A 1 312 ? -9.13373 23.39072 34.43422 1.000 37.05503 312 THR A C 1
ATOM 2012 O O . THR A 1 312 ? -8.75821 22.42108 35.09885 1.000 39.35966 312 THR A O 1
ATOM 2016 N N . THR A 1 313 ? -10.30271 23.39505 33.80064 1.000 38.42825 313 THR A N 1
ATOM 2017 C CA . THR A 1 313 ? -10.98817 22.15368 33.46543 1.000 38.46556 313 THR A CA 1
ATOM 2018 C C . THR A 1 313 ? -10.79872 21.87958 31.97771 1.000 35.03451 313 THR A C 1
ATOM 2019 O O . THR A 1 313 ? -10.39003 22.75913 31.21384 1.000 36.16504 313 THR A O 1
ATOM 2023 N N . PHE A 1 314 ? -11.07492 20.63793 31.57221 1.000 35.63673 314 PHE A N 1
ATOM 2024 C CA . PHE A 1 314 ? -10.84157 20.20703 30.19629 1.000 33.22593 314 PHE A CA 1
ATOM 2025 C C . PHE A 1 314 ? -11.98871 19.32099 29.72870 1.000 32.82850 314 PHE A C 1
ATOM 2026 O O . PHE A 1 314 ? -12.83984 18.90159 30.52127 1.000 29.94332 314 PHE A O 1
ATOM 2034 N N . LYS A 1 315 ? -11.97584 19.01470 28.42023 1.000 27.23442 315 LYS A N 1
ATOM 2035 C CA . LYS A 1 315 ? -13.02365 18.19379 27.80881 1.000 25.82001 315 LYS A CA 1
ATOM 2036 C C . LYS A 1 315 ? -13.14793 16.83695 28.49436 1.000 21.59138 315 LYS A C 1
ATOM 2037 O O . LYS A 1 315 ? -14.24956 16.28812 28.62539 1.000 17.41423 315 LYS A O 1
ATOM 2043 N N . TRP A 1 316 ? -12.03021 16.27370 28.92997 1.000 24.08904 316 TRP A N 1
ATOM 2044 C CA . TRP A 1 316 ? -12.08017 14.97649 29.58340 1.000 28.42770 316 TRP A CA 1
ATOM 2045 C C . TRP A 1 316 ? -12.58113 15.07121 31.01650 1.000 25.96371 316 TRP A C 1
ATOM 2046 O O . TRP A 1 316 ? -13.08564 14.07695 31.53600 1.000 27.27418 316 TRP A O 1
ATOM 2057 N N . ASP A 1 317 ? -12.45969 16.24160 31.65618 1.000 27.15014 317 ASP A N 1
ATOM 2058 C CA . ASP A 1 317 ? -13.05359 16.44629 32.97713 1.000 30.35428 317 ASP A CA 1
ATOM 2059 C C . ASP A 1 317 ? -14.57312 16.44125 32.91975 1.000 29.48771 317 ASP A C 1
ATOM 2060 O O . ASP A 1 317 ? -15.22664 16.06433 33.90135 1.000 27.23594 317 ASP A O 1
ATOM 2065 N N . SER A 1 318 ? -15.15497 16.89743 31.80760 1.000 22.03145 318 SER A N 1
ATOM 2066 C CA . SER A 1 318 ? -16.55445 17.29218 31.81915 1.000 25.46688 318 SER A CA 1
ATOM 2067 C C . SER A 1 318 ? -17.43265 16.56371 30.80759 1.000 18.54951 318 SER A C 1
ATOM 2068 O O . SER A 1 318 ? -18.65038 16.60819 30.96082 1.000 21.32456 318 SER A O 1
ATOM 2071 N N . CYS A 1 319 ? -16.85969 15.85608 29.83156 1.000 16.16647 319 CYS A N 1
ATOM 2072 C CA . CYS A 1 319 ? -17.63041 15.24051 28.75272 1.000 18.13046 319 CYS A CA 1
ATOM 2073 C C . CYS A 1 319 ? -18.67112 14.23707 29.25561 1.000 17.37931 319 CYS A C 1
ATOM 2074 O O . CYS A 1 319 ? -19.87022 14.35667 28.94763 1.000 15.27382 319 CYS A O 1
ATOM 2077 N N . ALA A 1 320 ? -18.21814 13.23124 30.01361 1.000 16.61813 320 ALA A N 1
ATOM 2078 C CA . ALA A 1 320 ? -19.10651 12.18866 30.53500 1.000 16.23022 320 ALA A CA 1
ATOM 2079 C C . ALA A 1 320 ? -20.24291 12.76283 31.39027 1.000 16.22025 320 ALA A C 1
ATOM 2080 O O . ALA A 1 320 ? -21.42594 12.39081 31.25535 1.000 16.72771 320 ALA A O 1
ATOM 2082 N N . ALA A 1 321 ? -19.88553 13.65814 32.30262 1.000 16.46182 321 ALA A N 1
ATOM 2083 C CA . ALA A 1 321 ? -20.87030 14.29546 33.15913 1.000 18.37367 321 ALA A CA 1
ATOM 2084 C C . ALA A 1 321 ? -21.86319 15.11070 32.34283 1.000 17.66627 321 ALA A C 1
ATOM 2085 O O . ALA A 1 321 ? -23.06458 15.08967 32.61994 1.000 18.74220 321 ALA A O 1
ATOM 2087 N N . HIS A 1 322 ? -21.36856 15.85013 31.34627 1.000 15.75856 322 HIS A N 1
ATOM 2088 C CA . HIS A 1 322 ? -22.22443 16.62745 30.46023 1.000 17.26831 322 HIS A CA 1
ATOM 2089 C C . HIS A 1 322 ? -23.23679 15.73714 29.75826 1.000 18.77515 322 HIS A C 1
ATOM 2090 O O . HIS A 1 322 ? -24.40418 16.10168 29.63691 1.000 19.18684 322 HIS A O 1
ATOM 2097 N N . ALA A 1 323 ? -22.80586 14.56504 29.28817 1.000 17.36469 323 ALA A N 1
ATOM 2098 C CA . ALA A 1 323 ? -23.73158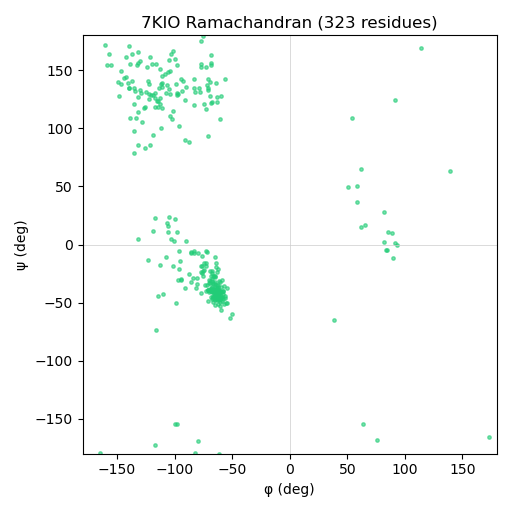 13.66294 28.60891 1.000 17.55431 323 ALA A CA 1
ATOM 2099 C C . ALA A 1 323 ? -24.82162 13.16708 29.55538 1.000 21.94736 323 ALA A C 1
ATOM 2100 O O . ALA A 1 323 ? -26.00730 13.12303 29.18498 1.000 18.93341 323 ALA A O 1
ATOM 2102 N N . ILE A 1 324 ? -24.44595 12.79139 30.78523 1.000 16.21190 324 ILE A N 1
ATOM 2103 C CA . ILE A 1 324 ? -25.46482 12.35015 31.73806 1.000 19.18473 324 ILE A CA 1
ATOM 2104 C C . ILE A 1 324 ? -26.41515 13.50036 32.07998 1.000 20.48205 324 ILE A C 1
ATOM 2105 O O . ILE A 1 324 ? -27.64807 13.33013 32.12374 1.000 22.04894 324 ILE A O 1
ATOM 2110 N N . LEU A 1 325 ? -25.85802 14.69673 32.30149 1.000 22.34475 325 LEU A N 1
ATOM 2111 C CA . LEU A 1 325 ? -26.67884 15.86496 32.60758 1.000 24.97739 325 LEU A CA 1
ATOM 2112 C C . LEU A 1 325 ? -27.63546 16.17456 31.46453 1.000 26.63988 325 LEU A C 1
ATOM 2113 O O . LEU A 1 325 ? -28.81110 16.48509 31.69736 1.000 23.98334 325 LEU A O 1
ATOM 2118 N N . ARG A 1 326 ? -27.15390 16.06387 30.22202 1.000 21.27456 326 ARG A N 1
ATOM 2119 C CA . ARG A 1 326 ? -28.01506 16.22192 29.05396 1.000 27.34454 326 ARG A CA 1
ATOM 2120 C C . ARG A 1 326 ? -29.15098 15.21027 29.07370 1.000 24.47484 326 ARG A C 1
ATOM 2121 O O . ARG A 1 326 ? -30.31221 15.56050 28.84470 1.000 26.66731 326 ARG A O 1
ATOM 2129 N N . ALA A 1 327 ? -28.83502 13.94818 29.37557 1.000 23.81100 327 ALA A N 1
ATOM 2130 C CA . ALA A 1 327 ? -29.86694 12.91763 29.41818 1.000 23.06207 327 ALA A CA 1
ATOM 2131 C C . ALA A 1 327 ? -30.89697 13.17360 30.50777 1.000 28.01573 327 ALA A C 1
ATOM 2132 O O . ALA A 1 327 ? -31.96933 12.55759 30.48807 1.000 29.45303 327 ALA A O 1
ATOM 2134 N N . MET A 1 328 ? -30.59998 14.04989 31.46523 1.000 24.67042 328 MET A N 1
ATOM 2135 C CA . MET A 1 328 ? -31.59666 14.40682 32.46768 1.000 25.93463 328 MET A CA 1
ATOM 2136 C C . MET A 1 328 ? -32.19049 15.80041 32.27084 1.000 31.00186 328 MET A C 1
ATOM 2137 O O . MET A 1 328 ? -32.89661 16.28657 33.15641 1.000 39.30358 328 MET A O 1
ATOM 2142 N N . GLY A 1 329 ? -31.93509 16.45601 31.14274 1.000 27.13209 329 GLY A N 1
ATOM 2143 C CA . GLY A 1 329 ? -32.49212 17.77220 30.92325 1.000 26.55520 329 GLY A CA 1
ATOM 2144 C C . GLY A 1 329 ? -31.60920 18.93198 31.32920 1.000 30.29224 329 GLY A C 1
ATOM 2145 O O . GLY A 1 329 ? -32.01880 20.08637 31.16536 1.000 30.58506 329 GLY A O 1
ATOM 2146 N N . GLY A 1 330 ? -30.42093 18.67242 31.85168 1.000 29.60350 330 GLY A N 1
ATOM 2147 C CA . GLY A 1 330 ? -29.49252 19.70737 32.24704 1.000 27.34950 330 GLY A CA 1
ATOM 2148 C C . GLY A 1 330 ? -28.42648 19.92212 31.20054 1.000 27.03385 330 GLY A C 1
ATOM 2149 O O . GLY A 1 330 ? -28.63050 19.65070 30.01202 1.000 28.73109 330 GLY A O 1
ATOM 2150 N N . GLY A 1 331 ? -27.27433 20.41372 31.63942 1.000 23.85205 331 GLY A N 1
ATOM 2151 C CA . GLY A 1 331 ? -26.16507 20.58187 30.72643 1.000 20.52242 331 GLY A CA 1
ATOM 2152 C C . GLY A 1 331 ? -25.01683 21.30498 31.39842 1.000 25.75803 331 GLY A C 1
ATOM 2153 O O . GLY A 1 331 ? -24.95679 21.42856 32.63052 1.000 25.38922 331 GLY A O 1
ATOM 2154 N N . MET A 1 332 ? -24.09451 21.75766 30.55345 1.000 23.25029 332 MET A N 1
ATOM 2155 C CA . MET A 1 332 ? -22.97980 22.60153 30.95778 1.000 31.20068 332 MET A CA 1
ATOM 2156 C C . MET A 1 332 ? -22.84743 23.72908 29.95004 1.000 30.29465 332 MET A C 1
ATOM 2157 O O . MET A 1 332 ? -22.88259 23.49402 28.73844 1.000 33.08745 332 MET A O 1
ATOM 2162 N N . VAL A 1 333 ? -22.67563 24.93941 30.45950 1.000 32.93227 333 VAL A N 1
ATOM 2163 C CA . VAL A 1 333 ? -22.60230 26.14747 29.65369 1.000 30.34489 333 VAL A CA 1
ATOM 2164 C C . VAL A 1 333 ? -21.29909 26.86233 29.97061 1.000 31.58750 333 VAL A C 1
ATOM 2165 O O . VAL A 1 333 ? -20.74022 26.72066 31.06405 1.000 30.31166 333 VAL A O 1
ATOM 2169 N N . ASP A 1 334 ? -20.80713 27.61905 28.99033 1.000 36.61610 334 ASP A N 1
ATOM 2170 C CA . ASP A 1 334 ? -19.63492 28.46193 29.18828 1.000 40.19496 334 ASP A CA 1
ATOM 2171 C C . ASP A 1 334 ? -19.98621 29.58835 30.15491 1.000 39.82649 334 ASP A C 1
ATOM 2172 O O . ASP A 1 334 ? -20.91900 30.35895 29.90299 1.000 38.96273 334 ASP A O 1
ATOM 2177 N N . LEU A 1 335 ? -19.23761 29.68444 31.25767 1.000 38.76778 335 LEU A N 1
ATOM 2178 C CA . LEU A 1 335 ? -19.54769 30.67749 32.28306 1.000 40.56236 335 LEU A CA 1
ATOM 2179 C C . LEU A 1 335 ? -19.37498 32.09751 31.74903 1.000 46.66046 335 LEU A C 1
ATOM 2180 O O . LEU A 1 335 ? -20.28616 32.92587 31.85764 1.000 44.57321 335 LEU A O 1
ATOM 2185 N N . LYS A 1 336 ? -18.21096 32.39095 31.16010 1.000 42.88253 336 LYS A N 1
ATOM 2186 C CA . LYS A 1 336 ? -17.91732 33.75109 30.71381 1.000 50.96200 336 LYS A CA 1
ATOM 2187 C C . LYS A 1 336 ? -18.90820 34.22204 29.65541 1.000 55.95833 336 LYS A C 1
ATOM 2188 O O . LYS A 1 336 ? -19.33661 35.38126 29.67334 1.000 56.61339 336 LYS A O 1
ATOM 2194 N N . GLU A 1 337 ? -19.29406 33.33356 28.73202 1.000 55.21731 337 GLU A N 1
ATOM 2195 C CA . GLU A 1 337 ? -20.30953 33.68473 27.74281 1.000 52.77572 337 GLU A CA 1
ATOM 2196 C C . GLU A 1 337 ? -21.66251 33.93785 28.38951 1.000 56.90832 337 GLU A C 1
ATOM 2197 O O . GLU A 1 337 ? -22.43822 34.76872 27.89959 1.000 62.07968 337 GLU A O 1
ATOM 2203 N N . CYS A 1 338 ? -21.96532 33.23603 29.48388 1.000 56.54217 338 CYS A N 1
ATOM 2204 C CA . CYS A 1 338 ? -23.19340 33.52316 30.21734 1.000 59.31568 338 CYS A CA 1
ATOM 2205 C C . CYS A 1 338 ? -23.12411 34.88924 30.88814 1.000 60.20018 338 CYS A C 1
ATOM 2206 O O . CYS A 1 338 ? -24.12484 35.61632 30.94124 1.000 63.86835 338 CYS A O 1
ATOM 2209 N N . LEU A 1 339 ? -21.94559 35.25736 31.39520 1.000 58.81524 339 LEU A N 1
ATOM 2210 C CA . LEU A 1 339 ? -21.79157 36.46889 32.19172 1.000 59.36878 339 LEU A CA 1
ATOM 2211 C C . LEU A 1 339 ? -21.62611 37.72702 31.34945 1.000 64.59568 339 LEU A C 1
ATOM 2212 O O . LEU A 1 339 ? -21.56752 38.82514 31.91396 1.000 66.82175 339 LEU A O 1
ATOM 2217 N N . GLU A 1 340 ? -21.52809 37.59867 30.02672 1.000 64.69356 340 GLU A N 1
ATOM 2218 C CA . GLU A 1 340 ? -21.71455 38.72803 29.12375 1.000 69.56662 340 GLU A CA 1
ATOM 2219 C C . GLU A 1 340 ? -22.88476 38.49380 28.17982 1.000 70.33314 340 GLU A C 1
ATOM 2220 O O . GLU A 1 340 ? -23.05045 39.24865 27.21528 1.000 72.40931 340 GLU A O 1
ATOM 2226 N N . ARG A 1 341 ? -23.69109 37.46390 28.44034 1.000 73.78086 341 ARG A N 1
ATOM 2227 C CA . ARG A 1 341 ? -24.89294 37.14007 27.67253 1.000 77.70790 341 ARG A CA 1
ATOM 2228 C C . ARG A 1 341 ? -24.61750 36.99234 26.17519 1.000 80.73579 341 ARG A C 1
ATOM 2229 O O . ARG A 1 341 ? -24.97046 37.86124 25.37661 1.000 88.81836 341 ARG A O 1
ATOM 2237 N N . PRO A 1 350 ? -25.49637 28.26658 25.19846 1.000 44.53753 350 PRO A N 1
ATOM 2238 C CA . PRO A 1 350 ? -24.05160 28.19934 24.93398 1.000 45.42703 350 PRO A CA 1
ATOM 2239 C C . PRO A 1 350 ? -23.38760 26.99193 25.60563 1.000 38.97030 350 PRO A C 1
ATOM 2240 O O . PRO A 1 350 ? -22.52609 27.15921 26.47053 1.000 37.12792 350 PRO A O 1
ATOM 2244 N N . GLN A 1 351 ? -23.80321 25.79439 25.19841 1.000 33.79304 351 GLN A N 1
ATOM 2245 C CA . GLN A 1 351 ? -23.29991 24.55291 25.76742 1.000 31.01721 351 GLN A CA 1
ATOM 2246 C C . GLN A 1 351 ? -21.83165 24.33050 25.40720 1.000 33.03180 351 GLN A C 1
ATOM 2247 O O . GLN A 1 351 ? -21.33202 24.83652 24.39850 1.000 31.97718 351 GLN A O 1
ATOM 2253 N N . LEU A 1 352 ? -21.13652 23.56185 26.24782 1.000 26.56653 352 LEU A N 1
ATOM 2254 C CA . LEU A 1 352 ? -19.78181 23.14101 25.91758 1.000 28.21995 352 LEU A CA 1
ATOM 2255 C C . LEU A 1 352 ? -19.80860 22.11282 24.78663 1.000 26.78314 352 LEU A C 1
ATOM 2256 O O . LEU A 1 352 ? -20.70047 21.25979 24.71949 1.000 20.70331 352 LEU A O 1
ATOM 2261 N N . VAL A 1 353 ? -18.82039 22.20194 23.89476 1.000 20.51340 353 VAL A N 1
ATOM 2262 C CA . VAL A 1 353 ? -18.65489 21.27273 22.78750 1.000 26.05170 353 VAL A CA 1
ATOM 2263 C C . VAL A 1 353 ? -17.28333 20.62407 22.91688 1.000 25.39378 353 VAL A C 1
ATOM 2264 O O . VAL A 1 353 ? -16.39369 21.13076 23.60428 1.000 27.05624 353 VAL A O 1
ATOM 2268 N N . TYR A 1 354 ? -17.11128 19.49394 22.22806 1.000 22.13216 354 TYR A N 1
ATOM 2269 C CA . TYR A 1 354 ? -15.99040 18.60518 22.49999 1.000 26.71399 354 TYR A CA 1
ATOM 2270 C C . TYR A 1 354 ? -15.23091 18.15325 21.25996 1.000 29.71002 354 TYR A C 1
ATOM 2271 O O . TYR A 1 354 ? -14.31511 17.32811 21.38143 1.000 31.21509 354 TYR A O 1
ATOM 2280 N N . HIS A 1 355 ? -15.57313 18.66759 20.08178 1.000 28.05736 355 HIS A N 1
ATOM 2281 C CA . HIS A 1 355 ? -14.85855 18.36143 18.84736 1.000 30.25993 355 HIS A CA 1
ATOM 2282 C C . HIS A 1 355 ? -13.78291 19.38279 18.50645 1.000 36.22630 355 HIS A C 1
ATOM 2283 O O . HIS A 1 355 ? -12.76709 19.01671 17.90725 1.000 33.25032 355 HIS A O 1
ATOM 2290 N N . VAL A 1 356 ? -13.96465 20.64527 18.88471 1.000 34.73531 356 VAL A N 1
ATOM 2291 C CA . VAL A 1 356 ? -13.03493 21.70658 18.52984 1.000 43.43084 356 VAL A CA 1
ATOM 2292 C C . VAL A 1 356 ? -12.30511 22.16913 19.78310 1.000 46.08038 356 VAL A C 1
ATOM 2293 O O . VAL A 1 356 ? -12.87938 22.20175 20.88015 1.000 45.61188 356 VAL A O 1
ATOM 2297 N N . GLY A 1 357 ? -11.03844 22.52398 19.61402 1.000 48.04813 357 GLY A N 1
ATOM 2298 C CA . GLY A 1 357 ? -10.18378 22.98298 20.68585 1.000 52.14335 357 GLY A CA 1
ATOM 2299 C C . GLY A 1 357 ? -10.09249 24.49298 20.75581 1.000 54.53054 357 GLY A C 1
ATOM 2300 O O . GLY A 1 357 ? -10.99927 25.21692 20.32789 1.000 55.81203 357 GLY A O 1
ATOM 2301 N N . ASN A 1 358 ? -8.98600 24.97645 21.31210 1.000 56.06965 358 ASN A N 1
ATOM 2302 C CA . ASN A 1 358 ? -8.73030 26.40993 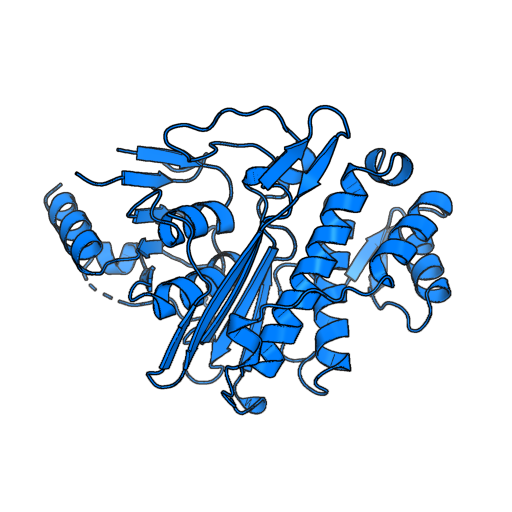21.41091 1.000 56.14578 358 ASN A CA 1
ATOM 2303 C C . ASN A 1 358 ? -7.50256 26.79393 20.58730 1.000 50.71546 358 ASN A C 1
ATOM 2304 O O . ASN A 1 358 ? -7.57995 26.93086 19.36729 1.000 60.64733 358 ASN A O 1
ATOM 2309 N N . GLN A 1 366 ? -5.45788 24.04302 25.18964 1.000 34.72535 366 GLN A N 1
ATOM 2310 C CA . GLN A 1 366 ? -5.88430 23.63957 23.84973 1.000 43.37987 366 GLN A CA 1
ATOM 2311 C C . GLN A 1 366 ? -7.18412 22.83731 23.90478 1.000 42.39104 366 GLN A C 1
ATOM 2312 O O . GLN A 1 366 ? -8.07890 23.02910 23.08242 1.000 38.56258 366 GLN A O 1
ATOM 2318 N N . TRP A 1 367 ? -7.26895 21.92742 24.87565 1.000 37.00360 367 TRP A N 1
ATOM 2319 C CA . TRP A 1 367 ? -8.49215 21.19821 25.17816 1.000 34.59307 367 TRP A CA 1
ATOM 2320 C C . TRP A 1 367 ? -9.14091 21.69638 26.46554 1.000 36.23429 367 TRP A C 1
ATOM 2321 O O . TRP A 1 367 ? -10.00699 21.01818 27.02627 1.000 35.01427 367 TRP A O 1
ATOM 2332 N N . ALA A 1 368 ? -8.73988 22.87306 26.93906 1.000 34.44391 368 ALA A N 1
ATOM 2333 C CA . ALA A 1 368 ? -9.31019 23.45391 28.14258 1.000 32.83878 368 ALA A CA 1
ATOM 2334 C C . ALA A 1 368 ? -10.68039 24.05358 27.86405 1.000 34.34680 368 ALA A C 1
ATOM 2335 O O . ALA A 1 368 ? -10.99209 24.45861 26.73997 1.000 38.58148 368 ALA A O 1
ATOM 2337 N N . ASN A 1 369 ? -11.50555 24.09924 28.90829 1.000 34.58217 369 ASN A N 1
ATOM 2338 C CA . ASN A 1 369 ? -12.77503 24.82511 28.86824 1.000 40.50416 369 ASN A CA 1
ATOM 2339 C C . ASN A 1 369 ? -12.46714 26.26381 29.27096 1.000 39.15385 369 ASN A C 1
ATOM 2340 O O . ASN A 1 369 ? -12.50656 26.62934 30.45043 1.000 40.26203 369 ASN A O 1
ATOM 2345 N N . LYS A 1 370 ? -12.11811 27.08234 28.27980 1.000 36.26209 370 LYS A N 1
ATOM 2346 C CA . LYS A 1 370 ? -11.78707 28.47630 28.54382 1.000 43.51711 370 LYS A CA 1
ATOM 2347 C C . LYS A 1 370 ? -13.04506 29.26104 28.89808 1.000 44.14026 370 LYS A C 1
ATOM 2348 O O . LYS A 1 370 ? -14.10248 29.09239 28.28021 1.000 45.08966 370 LYS A O 1
ATOM 2354 N N . GLY A 1 371 ? -12.92996 30.11145 29.91111 1.000 39.07875 371 GLY A N 1
ATOM 2355 C CA . GLY A 1 371 ? -14.06583 30.86094 30.39989 1.000 43.79911 371 GLY A CA 1
ATOM 2356 C C . GLY A 1 371 ? -14.87805 30.18225 31.47925 1.000 41.88088 371 GLY A C 1
ATOM 2357 O O . GLY A 1 371 ? -15.96245 30.67794 31.81109 1.000 37.97376 371 GLY A O 1
ATOM 2358 N N . GLY A 1 372 ? -14.39534 29.06472 32.03826 1.000 41.99974 372 GLY A N 1
ATOM 2359 C CA . GLY A 1 372 ? -15.10074 28.38711 33.11161 1.000 36.86444 372 GLY A CA 1
ATOM 2360 C C . GLY A 1 372 ? -16.30981 27.61090 32.61985 1.000 36.51345 372 GLY A C 1
ATOM 2361 O O . GLY A 1 372 ? -16.51598 27.40221 31.42237 1.000 42.32778 372 GLY A O 1
ATOM 2362 N N . LEU A 1 373 ? -17.12330 27.17075 33.57899 1.000 35.52857 373 LEU A N 1
ATOM 2363 C CA . LEU A 1 373 ? -18.32415 26.41876 33.25282 1.000 30.80812 373 LEU A CA 1
ATOM 2364 C C . LEU A 1 373 ? -19.35019 26.56863 34.36521 1.000 28.46543 373 LEU A C 1
ATOM 2365 O O . LEU A 1 373 ? -19.00936 26.81691 35.52939 1.000 28.26854 373 LEU A O 1
ATOM 2370 N N . ILE A 1 374 ? -20.61228 26.40910 33.98015 1.000 27.89319 374 ILE A N 1
ATOM 2371 C CA . ILE A 1 374 ? -21.70319 26.14620 34.90886 1.000 24.14424 374 ILE A CA 1
ATOM 2372 C C . ILE A 1 374 ? -22.32908 24.82301 34.50665 1.000 28.54465 374 ILE A C 1
ATOM 2373 O O . ILE A 1 374 ? -22.65320 24.62044 33.32958 1.000 30.09139 374 ILE A O 1
ATOM 2378 N N . ALA A 1 375 ? -22.47648 23.92036 35.47448 1.000 25.19348 375 ALA A N 1
ATOM 2379 C CA . ALA A 1 375 ? -23.15564 22.64603 35.28680 1.000 25.80729 375 ALA A CA 1
ATOM 2380 C C . ALA A 1 375 ? -24.45251 22.66763 36.07960 1.000 25.67189 375 ALA A C 1
ATOM 2381 O O . ALA A 1 375 ? -24.46091 23.08600 37.24481 1.000 29.32884 375 ALA A O 1
ATOM 2383 N N . TYR A 1 376 ? -25.53473 22.20201 35.45402 1.000 25.52434 376 TYR A N 1
ATOM 2384 C CA . TYR A 1 376 ? -26.86426 22.32261 36.03354 1.000 28.92744 376 TYR A CA 1
ATOM 2385 C C . TYR A 1 376 ? -27.70188 21.11556 35.63369 1.000 30.77998 376 TYR A C 1
ATOM 2386 O O . TYR A 1 376 ? -27.53058 20.55192 34.54904 1.000 29.82664 376 TYR A O 1
ATOM 2395 N N . ARG A 1 377 ? -28.63191 20.73783 36.50601 1.000 32.44023 377 ARG A N 1
ATOM 2396 C CA . ARG A 1 377 ? -29.57453 19.68110 36.16586 1.000 33.26167 377 ARG A CA 1
ATOM 2397 C C . ARG A 1 377 ? -30.91087 20.21098 35.66624 1.000 37.16077 377 ARG A C 1
ATOM 2398 O O . ARG A 1 377 ? -31.54874 19.55565 34.83597 1.000 32.40334 377 ARG A O 1
ATOM 2406 N N . SER A 1 378 ? -31.33713 21.38565 36.12853 1.000 40.40616 378 SER A N 1
ATOM 2407 C CA . SER A 1 378 ? -32.61135 21.97735 35.73906 1.000 40.52851 378 SER A CA 1
ATOM 2408 C C . SER A 1 378 ? -32.37704 23.35052 35.12613 1.000 43.35765 378 SER A C 1
ATOM 2409 O O . SER A 1 378 ? -31.67738 24.18526 35.70896 1.000 43.62056 378 SER A O 1
ATOM 2412 N N . GLU A 1 379 ? -32.96815 23.57685 33.94943 1.000 49.43161 379 GLU A N 1
ATOM 2413 C CA . GLU A 1 379 ? -32.89077 24.88058 33.29400 1.000 53.57824 379 GLU A CA 1
ATOM 2414 C C . GLU A 1 379 ? -33.49901 25.98575 34.15405 1.000 54.47057 379 GLU A C 1
ATOM 2415 O O . GLU A 1 379 ? -33.02798 27.13218 34.12018 1.000 53.81190 379 GLU A O 1
ATOM 2421 N N . LYS A 1 380 ? -34.52941 25.65967 34.94089 1.000 50.83565 380 LYS A N 1
ATOM 2422 C CA . LYS A 1 380 ? -35.16449 26.66409 35.79051 1.000 59.88403 380 LYS A CA 1
ATOM 2423 C C . LYS A 1 380 ? -34.21644 27.14716 36.88710 1.000 58.86519 380 LYS A C 1
ATOM 2424 O O . LYS A 1 380 ? -34.10760 28.35549 37.13609 1.000 64.69663 380 LYS A O 1
ATOM 2430 N N . GLN A 1 381 ? -33.53179 26.21919 37.56598 1.000 52.98628 381 GLN A N 1
ATOM 2431 C CA . GLN A 1 381 ? -32.55245 26.62311 38.57316 1.000 51.07781 381 GLN A CA 1
ATOM 2432 C C . GLN A 1 381 ? -31.42118 27.42280 37.94499 1.000 49.34036 381 GLN A C 1
ATOM 2433 O O . GLN A 1 381 ? -30.89514 28.35898 38.56241 1.000 53.80635 381 GLN A O 1
ATOM 2439 N N . LEU A 1 382 ? -31.04666 27.08155 36.70750 1.000 49.55432 382 LEU A N 1
ATOM 2440 C CA . LEU A 1 382 ? -29.99799 27.83000 36.02504 1.000 50.6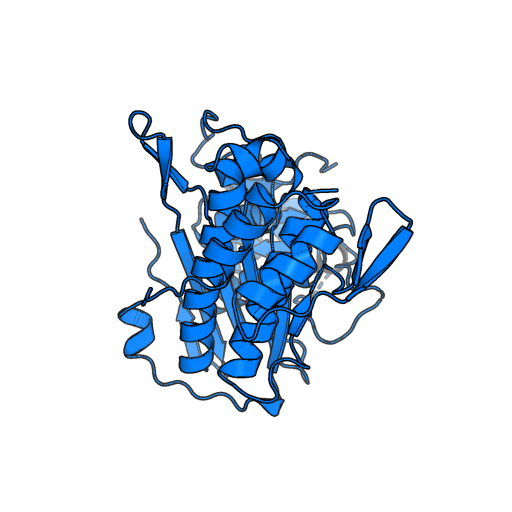9427 382 LEU A CA 1
ATOM 2441 C C . LEU A 1 382 ? -30.43717 29.26268 35.76513 1.000 52.07485 382 LEU A C 1
ATOM 2442 O O . LEU A 1 382 ? -29.67242 30.20032 35.99912 1.000 52.81641 382 LEU A O 1
ATOM 2447 N N . GLU A 1 383 ? -31.67336 29.45327 35.29161 1.000 56.77653 383 GLU A N 1
ATOM 2448 C CA . GLU A 1 383 ? -32.15663 30.80887 35.02894 1.000 63.37567 383 GLU A CA 1
ATOM 2449 C C . GLU A 1 383 ? -32.26961 31.61336 36.31961 1.000 63.76963 383 GLU A C 1
ATOM 2450 O O . GLU A 1 383 ? -31.84886 32.78745 36.37881 1.000 58.22033 383 GLU A O 1
ATOM 2456 N N . THR A 1 384 ? -32.84115 30.98791 37.35566 1.000 61.06298 384 THR A N 1
ATOM 2457 C CA . THR A 1 384 ? -32.92714 31.59280 38.67986 1.000 61.33595 384 THR A CA 1
ATOM 2458 C C . THR A 1 384 ? -31.56904 32.11444 39.13329 1.000 64.52332 384 THR A C 1
ATOM 2459 O O . THR A 1 384 ? -31.39677 33.31762 39.36936 1.000 66.68426 384 THR A O 1
ATOM 2463 N N . PHE A 1 385 ? -30.58145 31.21612 39.22221 1.000 61.06942 385 PHE A N 1
ATOM 2464 C CA . PHE A 1 385 ? -29.26128 31.60142 39.71314 1.000 61.56501 385 PHE A CA 1
ATOM 2465 C C . PHE A 1 385 ? -28.61158 32.64161 38.80306 1.000 60.37293 385 PHE A C 1
ATOM 2466 O O . PHE A 1 385 ? -28.05842 33.64807 39.27915 1.000 61.83956 385 PHE A O 1
ATOM 2474 N N . LEU A 1 386 ? -28.69066 32.41764 37.48549 1.000 58.68964 386 LEU A N 1
ATOM 2475 C CA . LEU A 1 386 ? -28.08572 33.29590 36.48983 1.000 63.00865 386 LEU A CA 1
ATOM 2476 C C . LEU A 1 386 ? -28.49260 34.74886 36.69434 1.000 69.42313 386 LEU A C 1
ATOM 2477 O O . LEU A 1 386 ? -27.65611 35.61207 36.97872 1.000 71.80274 386 LEU A O 1
ATOM 2482 N N . SER A 1 387 ? -29.78463 35.04644 36.55765 1.000 72.40966 387 SER A N 1
ATOM 2483 C CA . SER A 1 387 ? -30.17681 36.45264 36.65257 1.000 77.22434 387 SER A CA 1
ATOM 2484 C C . SER A 1 387 ? -30.41373 36.92677 38.07805 1.000 78.52069 387 SER A C 1
ATOM 2485 O O . SER A 1 387 ? -30.54024 38.13376 38.28759 1.000 83.00741 387 SER A O 1
ATOM 2488 N N . ARG A 1 388 ? -30.39844 36.04924 39.07965 1.000 74.51282 388 ARG A N 1
ATOM 2489 C CA . ARG A 1 388 ? -30.34068 36.58209 40.43312 1.000 74.29132 388 ARG A CA 1
ATOM 2490 C C . ARG A 1 388 ? -28.94425 37.08993 40.76335 1.000 76.86666 388 ARG A C 1
ATOM 2491 O O . ARG A 1 388 ? -28.79794 38.00754 41.58534 1.000 83.60248 388 ARG A O 1
ATOM 2499 N N . LEU A 1 389 ? -27.90629 36.53925 40.12731 1.000 74.91396 389 LEU A N 1
ATOM 2500 C CA . LEU A 1 389 ? -26.58224 37.09471 40.39138 1.000 75.19766 389 LEU A CA 1
ATOM 2501 C C . LEU A 1 389 ? -26.15008 38.15926 39.39421 1.000 77.38374 389 LEU A C 1
ATOM 2502 O O . LEU A 1 389 ? -25.40203 39.06410 39.77894 1.000 81.35528 389 LEU A O 1
ATOM 2507 N N . LEU A 1 390 ? -26.58724 38.12192 38.13176 1.000 79.71588 390 LEU A N 1
ATOM 2508 C CA . LEU A 1 390 ? -26.09261 39.21025 37.28639 1.000 81.72943 390 LEU A CA 1
ATOM 2509 C C . LEU A 1 390 ? -26.73466 40.54952 37.64107 1.000 86.59745 390 LEU A C 1
ATOM 2510 O O . LEU A 1 390 ? -26.32120 41.58116 37.09938 1.000 88.19664 390 LEU A O 1
ATOM 2515 N N . GLN A 1 391 ? -27.72579 40.55377 38.53820 1.000 87.22241 391 GLN A N 1
ATOM 2516 C CA . GLN A 1 391 ? -28.13468 41.75977 39.24844 1.000 87.53881 391 GLN A CA 1
ATOM 2517 C C . GLN A 1 391 ? -27.12478 42.18665 40.30844 1.000 87.45534 391 GLN A C 1
ATOM 2518 O O . GLN A 1 391 ? -27.31340 43.24820 40.91275 1.000 87.35151 391 GLN A O 1
ATOM 2524 N N . HIS A 1 392 ? -26.08274 41.38220 40.54436 1.000 86.93860 392 HIS A N 1
ATOM 2525 C CA . HIS A 1 392 ? -25.08926 41.54764 41.61863 1.000 84.17567 392 HIS A CA 1
ATOM 2526 C C . HIS A 1 392 ? -25.70506 41.33781 43.00145 1.000 89.38962 392 HIS A C 1
ATOM 2527 O O . HIS A 1 392 ? -25.00550 41.37203 44.01703 1.000 90.92230 392 HIS A O 1
#

GO terms:
  GO:0052829 inositol-1,3,4-trisphosphate 1-phosphatase activity (F, IDA)
  GO:0004441 inositol-1,4-bisphosphate 1-phosphatase activity (F, IDA)

InterPro domains:
  IPR000760 Inositol monophosphatase-like [PF00459] (72-380)
  IPR020550 Inositol monophosphatase, conserved site [PS00630] (316-330)
  IPR020583 Inositol monophosphatase, metal-binding site [PS00629] (151-163)
  IPR044897 Inositol polyphosphate 1-phosphatase, domain 1 [G3DSA:4.10.460.10] (81-127)
  IPR050725 CysQ/Inositol Monophosphatase [PTHR43028] (2-390)

Secondary structure (DSSP, 8-state):
-HHHHHHHHHHHHHHHHHHHHHHHSHHHHH--HHHHHHHHHHHHHHHHHHHHSTT-GGGEEESS-SEEE-TTS-EEE----SSHHHHHHHHHHHTTT-HHHHHHHHHHHH-------HHHHH------GGGEEEEEEEEE-HHHHHH----PPPBTTB-SSSGGG-EEEEEEEETTT--EEEEEEEEEEEEE-TTT--EEEEEEEEEEETTEEEEPPPP----EEE-SS---EEE---HHHHHHHHHHTS-SEEEE-SS--BHHHHHHHHHHHHHTT-EEEEHHHHHT--B--SS-----B-TT-EEEES-HHHHHHHHHHHTT-

Organism: Bos taurus (NCBI:txid9913)

Foldseek 3Di:
DLVLQQLLQFLQVLLLLLLQLCCPPPVSVVHVNLLVSQLLSLLLSLVSSCVVPPPLSVQEAEDHDQWDQAPVRDIAGNDDDPPLVVQLVSVCVRVVNPNVVSSSSSVSSPDGGDDGDPVSVPDDDDDPSVFKHKYWYSKWQVVLSNVADLDADDDLPAGLGHLQQIWTKMWIAGQVWQHTFKIKIKSSADDADPVVRHGHIDMKMWGADPNQFDIDDADDLFCEEEDPVPVCYDHHHTLLRRLVCQLNVSGFKYWYFAQPAFCNRPRRSQRNLVSQAWHKAQQQCLLVPGGDGQNCCPPRTSHRIMMTGNHPVVVVVVSVVPSVD